Protein AF-A0A1V5S2W8-F1 (afdb_monomer_lite)

Structure (mmCIF, N/CA/C/O backbone):
data_AF-A0A1V5S2W8-F1
#
_entry.id   AF-A0A1V5S2W8-F1
#
loop_
_atom_site.group_PDB
_atom_site.id
_atom_site.type_symbol
_atom_site.label_atom_id
_atom_site.label_alt_id
_atom_site.label_comp_id
_atom_site.label_asym_id
_atom_site.label_entity_id
_atom_site.label_seq_id
_atom_site.pdbx_PDB_ins_code
_atom_site.Cartn_x
_atom_site.Cartn_y
_atom_site.Cartn_z
_atom_site.occupancy
_atom_site.B_iso_or_equiv
_atom_site.auth_seq_id
_atom_site.auth_comp_id
_atom_site.auth_asym_id
_atom_site.auth_atom_id
_atom_site.pdbx_PDB_model_num
ATOM 1 N N . MET A 1 1 ? 11.780 -2.604 -17.762 1.00 83.62 1 MET A N 1
ATOM 2 C CA . MET A 1 1 ? 10.382 -2.815 -17.332 1.00 83.62 1 MET A CA 1
ATOM 3 C C . MET A 1 1 ? 9.945 -4.176 -17.826 1.00 83.62 1 MET A C 1
ATOM 5 O O . MET A 1 1 ? 9.991 -4.419 -19.026 1.00 83.62 1 MET A O 1
ATOM 9 N N . ASP A 1 2 ? 9.570 -5.046 -16.900 1.00 90.88 2 ASP A N 1
ATOM 10 C CA . ASP A 1 2 ? 9.097 -6.405 -17.156 1.00 90.88 2 ASP A CA 1
ATOM 11 C C . ASP A 1 2 ? 7.679 -6.484 -16.588 1.00 90.88 2 ASP A C 1
ATOM 13 O O . ASP A 1 2 ? 7.470 -6.037 -15.471 1.00 90.88 2 ASP A O 1
ATOM 17 N N . ASN A 1 3 ? 6.703 -7.009 -17.328 1.00 94.81 3 ASN A N 1
ATOM 18 C CA . ASN A 1 3 ? 5.305 -7.148 -16.885 1.00 94.81 3 ASN A CA 1
ATOM 19 C C . ASN A 1 3 ? 4.836 -8.615 -16.869 1.00 94.81 3 ASN A C 1
ATOM 21 O O . ASN A 1 3 ? 3.640 -8.876 -16.757 1.00 94.81 3 ASN A O 1
ATOM 25 N N . LYS A 1 4 ? 5.746 -9.570 -17.080 1.00 95.25 4 LYS A N 1
ATOM 26 C CA . LYS A 1 4 ? 5.408 -10.977 -17.330 1.00 95.25 4 LYS A CA 1
ATOM 27 C C . LYS A 1 4 ? 6.084 -11.915 -16.343 1.00 95.25 4 LYS A C 1
ATOM 29 O O . LYS A 1 4 ? 5.461 -12.883 -15.923 1.00 95.25 4 LYS A O 1
ATOM 34 N N . THR A 1 5 ? 7.326 -11.626 -15.977 1.00 96.75 5 THR A N 1
ATOM 35 C CA . THR A 1 5 ? 8.092 -12.456 -15.045 1.00 96.75 5 THR A CA 1
ATOM 36 C C . THR A 1 5 ? 7.579 -12.231 -13.625 1.00 96.75 5 THR A C 1
ATOM 38 O O . THR A 1 5 ? 7.502 -11.068 -13.224 1.00 96.75 5 THR A O 1
ATOM 41 N N . PRO A 1 6 ? 7.220 -13.270 -12.850 1.00 96.56 6 PRO A N 1
ATOM 42 C CA . PRO A 1 6 ? 6.749 -13.122 -11.473 1.00 96.56 6 PRO A CA 1
ATOM 43 C C . PRO A 1 6 ? 7.712 -12.317 -10.590 1.00 96.56 6 PRO A C 1
ATOM 45 O O . PRO A 1 6 ? 8.929 -12.478 -10.679 1.00 96.56 6 PRO A O 1
ATOM 48 N N . TYR A 1 7 ? 7.186 -11.493 -9.674 1.00 96.25 7 TYR A N 1
ATOM 49 C CA . TYR A 1 7 ? 8.025 -10.666 -8.787 1.00 96.25 7 TYR A CA 1
ATOM 50 C C . TYR A 1 7 ? 9.044 -11.492 -7.984 1.00 96.25 7 TYR A C 1
ATOM 52 O O . TYR A 1 7 ? 10.127 -11.012 -7.656 1.00 96.25 7 TYR A O 1
ATOM 60 N N . LYS A 1 8 ? 8.703 -12.747 -7.654 1.00 95.81 8 LYS A N 1
ATOM 61 C CA . LYS A 1 8 ? 9.561 -13.646 -6.872 1.00 95.81 8 LYS A CA 1
ATOM 62 C C . LYS A 1 8 ? 10.889 -13.937 -7.569 1.00 95.81 8 LYS A C 1
ATOM 64 O O . LYS A 1 8 ? 11.868 -14.129 -6.853 1.00 95.81 8 LYS A O 1
ATOM 69 N N . GLU A 1 9 ? 10.891 -13.942 -8.901 1.00 97.00 9 GLU A N 1
ATOM 70 C CA . GLU A 1 9 ? 12.056 -14.193 -9.758 1.00 97.00 9 GLU A CA 1
ATOM 71 C C . GLU A 1 9 ? 12.863 -12.917 -10.035 1.00 97.00 9 GLU A C 1
ATOM 73 O O . GLU A 1 9 ? 14.066 -12.995 -10.258 1.00 97.00 9 GLU A O 1
ATOM 78 N N . LEU A 1 10 ? 12.216 -11.747 -9.996 1.00 96.81 10 LEU A N 1
ATOM 79 C CA . LEU A 1 10 ? 12.867 -10.455 -10.239 1.00 96.81 10 LEU A CA 1
ATOM 80 C C . LEU A 1 10 ? 13.534 -9.879 -8.984 1.00 96.81 10 LEU A C 1
ATOM 82 O O . LEU A 1 10 ? 14.612 -9.301 -9.069 1.00 96.81 10 LEU A O 1
ATOM 86 N N . ILE A 1 11 ? 12.880 -10.001 -7.826 1.00 97.31 11 ILE A N 1
ATOM 87 C CA . ILE A 1 11 ? 13.309 -9.328 -6.596 1.00 97.31 11 ILE A CA 1
ATOM 88 C C . ILE A 1 11 ? 14.310 -10.197 -5.838 1.00 97.31 11 ILE A C 1
ATOM 90 O O . ILE A 1 11 ? 13.943 -11.243 -5.280 1.00 97.31 11 ILE A O 1
ATOM 94 N N . THR A 1 12 ? 15.543 -9.706 -5.750 1.00 96.69 12 THR A N 1
ATOM 95 C CA . THR A 1 12 ? 16.662 -10.325 -5.032 1.00 96.69 12 THR A CA 1
ATOM 96 C C . THR A 1 12 ? 16.949 -9.645 -3.693 1.00 96.69 12 THR A C 1
ATOM 98 O O . THR A 1 12 ? 17.514 -10.272 -2.795 1.00 96.69 12 THR A O 1
ATOM 101 N N . LYS A 1 13 ? 16.514 -8.392 -3.521 1.00 95.44 13 LYS A N 1
ATOM 102 C CA . LYS A 1 13 ? 16.745 -7.585 -2.318 1.00 95.44 13 LYS A CA 1
ATOM 103 C C . LYS A 1 13 ? 15.496 -7.466 -1.451 1.00 95.44 13 LYS A C 1
ATOM 105 O O . LYS A 1 13 ? 14.364 -7.627 -1.903 1.00 95.44 13 LYS A O 1
ATOM 110 N N . THR A 1 14 ? 15.715 -7.145 -0.181 1.00 95.94 14 THR A N 1
ATOM 111 C CA . THR A 1 14 ? 14.645 -6.796 0.760 1.00 95.94 14 THR A CA 1
ATOM 112 C C . THR A 1 14 ? 14.774 -5.353 1.216 1.00 95.94 14 THR A C 1
ATOM 114 O O . THR A 1 14 ? 15.871 -4.916 1.573 1.00 95.94 14 THR A O 1
ATOM 117 N N . MET A 1 15 ? 13.648 -4.657 1.297 1.00 94.81 15 MET A N 1
ATOM 118 C CA . MET A 1 15 ? 13.538 -3.297 1.812 1.00 94.81 15 MET A CA 1
ATOM 119 C C . MET A 1 15 ? 13.095 -3.308 3.280 1.00 94.81 15 MET A C 1
ATOM 121 O O . MET A 1 15 ? 12.321 -4.164 3.704 1.00 94.81 15 MET A O 1
ATOM 125 N N . ASP A 1 16 ? 13.592 -2.354 4.064 1.00 93.00 16 ASP A N 1
ATOM 126 C CA . ASP A 1 16 ? 13.056 -2.066 5.394 1.00 93.00 16 ASP A CA 1
ATOM 127 C C . ASP A 1 16 ? 11.891 -1.077 5.266 1.00 93.00 16 ASP A C 1
ATOM 129 O O . ASP A 1 16 ? 12.093 0.059 4.829 1.00 93.00 16 ASP A O 1
ATOM 133 N N . VAL A 1 17 ? 10.680 -1.502 5.637 1.00 90.62 17 VAL A N 1
ATOM 134 C CA . VAL A 1 17 ? 9.487 -0.654 5.508 1.00 90.62 17 VAL A CA 1
ATOM 135 C C . VAL A 1 17 ? 9.595 0.625 6.338 1.00 90.62 17 VAL A C 1
ATOM 137 O O . VAL A 1 17 ? 9.174 1.683 5.879 1.00 90.62 17 VAL A O 1
ATOM 140 N N . ASN A 1 18 ? 10.230 0.576 7.511 1.00 87.81 18 ASN A N 1
ATOM 141 C CA . ASN A 1 18 ? 10.359 1.745 8.378 1.00 87.81 18 ASN A CA 1
ATOM 142 C C . ASN A 1 18 ? 11.281 2.792 7.749 1.00 87.81 18 ASN A C 1
ATOM 144 O O . ASN A 1 18 ? 10.955 3.976 7.752 1.00 87.81 18 ASN A O 1
ATOM 148 N N . ALA A 1 19 ? 12.373 2.355 7.112 1.00 89.06 19 ALA A N 1
ATOM 149 C CA . ALA A 1 19 ? 13.266 3.248 6.376 1.00 89.06 19 ALA A CA 1
ATOM 150 C C . ALA A 1 19 ? 12.561 3.918 5.184 1.00 89.06 19 ALA A C 1
ATOM 152 O O . ALA A 1 19 ? 12.803 5.093 4.904 1.00 89.06 19 ALA A O 1
ATOM 153 N N . PHE A 1 20 ? 11.675 3.194 4.489 1.00 89.19 20 PHE A N 1
ATOM 154 C CA . PHE A 1 20 ? 10.838 3.773 3.437 1.00 89.19 20 PHE A CA 1
ATOM 155 C C . PHE A 1 20 ? 9.852 4.801 4.002 1.00 89.19 20 PHE A C 1
ATOM 157 O O . PHE A 1 20 ? 9.774 5.917 3.490 1.00 89.19 20 PHE A O 1
ATOM 164 N N . LEU A 1 21 ? 9.131 4.467 5.075 1.00 84.12 21 LEU A N 1
ATOM 165 C CA . LEU A 1 21 ? 8.136 5.354 5.684 1.00 84.12 21 LEU A CA 1
ATOM 166 C C . LEU A 1 21 ? 8.758 6.590 6.343 1.00 84.12 21 LEU A C 1
ATOM 168 O O . LEU A 1 21 ? 8.159 7.659 6.322 1.00 84.12 21 LEU A O 1
ATOM 172 N N . ASP A 1 22 ? 9.965 6.501 6.893 1.00 80.94 22 ASP A N 1
ATOM 173 C CA . ASP A 1 22 ? 10.684 7.671 7.407 1.00 80.94 22 ASP A CA 1
ATOM 174 C C . ASP A 1 22 ? 11.008 8.691 6.310 1.00 80.94 22 ASP A C 1
ATOM 176 O O . ASP A 1 22 ? 10.972 9.895 6.566 1.00 80.94 22 ASP A O 1
ATOM 180 N N . LYS A 1 23 ? 11.259 8.222 5.083 1.00 80.62 23 LYS A N 1
ATOM 181 C CA . LYS A 1 23 ? 11.539 9.079 3.924 1.00 80.62 23 LYS A CA 1
ATOM 182 C C . LYS A 1 23 ? 10.272 9.527 3.189 1.00 80.62 23 LYS A C 1
ATOM 184 O O . LYS A 1 23 ? 10.202 10.658 2.706 1.00 80.62 23 LYS A O 1
ATOM 189 N N . CYS A 1 24 ? 9.287 8.638 3.077 1.00 76.44 24 CYS A N 1
ATOM 190 C CA . CYS A 1 24 ? 8.168 8.763 2.142 1.00 76.44 24 CYS A CA 1
ATOM 191 C C . CYS A 1 24 ? 6.802 8.991 2.803 1.00 76.44 24 CYS A C 1
ATOM 193 O O . CYS A 1 24 ? 5.822 9.151 2.077 1.00 76.44 24 CYS A O 1
ATOM 195 N N . TYR A 1 25 ? 6.698 8.974 4.135 1.00 72.00 25 TYR A N 1
ATOM 196 C CA . TYR A 1 25 ? 5.411 9.050 4.826 1.00 72.00 25 TYR A CA 1
ATOM 197 C C . TYR A 1 25 ? 5.374 10.118 5.927 1.00 72.00 25 TYR A C 1
ATOM 199 O O . TYR A 1 25 ? 6.102 10.056 6.920 1.00 72.00 25 TYR A O 1
ATOM 207 N N . ASP A 1 26 ? 4.448 11.068 5.771 1.00 65.62 26 ASP A N 1
ATOM 208 C CA . ASP A 1 26 ? 3.981 11.955 6.838 1.00 65.62 26 ASP A CA 1
ATOM 209 C C . ASP A 1 26 ? 2.674 11.372 7.394 1.00 65.62 26 ASP A C 1
ATOM 211 O O . ASP A 1 26 ? 1.715 11.148 6.656 1.00 65.62 26 ASP A O 1
ATOM 215 N N . VAL A 1 27 ? 2.632 11.128 8.708 1.00 59.59 27 VAL A N 1
ATOM 216 C CA . VAL A 1 27 ? 1.472 10.545 9.409 1.00 59.59 27 VAL A CA 1
ATOM 217 C C . VAL A 1 27 ? 0.178 11.339 9.195 1.00 59.59 27 VAL A C 1
ATOM 219 O O . VAL A 1 27 ? -0.912 10.806 9.365 1.00 59.59 27 VAL A O 1
ATOM 222 N N . ARG A 1 28 ? 0.282 12.618 8.814 1.00 52.34 28 ARG A N 1
ATOM 223 C CA . ARG A 1 28 ? -0.870 13.488 8.545 1.00 52.34 28 ARG A CA 1
ATOM 224 C C . ARG A 1 28 ? -1.485 13.266 7.165 1.00 52.34 28 ARG A C 1
ATOM 226 O O . ARG A 1 28 ? -2.557 13.800 6.890 1.00 52.34 28 ARG A O 1
ATOM 233 N N . THR A 1 29 ? -0.808 12.538 6.281 1.00 50.84 29 THR A N 1
ATOM 234 C CA . THR A 1 29 ? -1.168 12.420 4.870 1.00 50.84 29 THR A CA 1
ATOM 235 C C . THR A 1 29 ? -0.933 10.998 4.366 1.00 50.84 29 THR A C 1
ATOM 237 O O . THR A 1 29 ? -0.017 10.735 3.586 1.00 50.84 29 THR A O 1
ATOM 240 N N . VAL A 1 30 ? -1.815 10.062 4.733 1.00 49.12 30 VAL A N 1
ATOM 241 C CA . VAL A 1 30 ? -1.922 8.793 3.993 1.00 49.12 30 VAL A CA 1
ATOM 242 C C . VAL A 1 30 ? -2.301 9.111 2.546 1.00 49.12 30 VAL A C 1
ATOM 244 O O . VAL A 1 30 ? -3.462 9.367 2.236 1.00 49.12 30 VAL A O 1
ATOM 247 N N . GLY A 1 31 ? -1.299 9.164 1.667 1.00 49.03 31 GLY A N 1
ATOM 248 C CA . GLY A 1 31 ? -1.473 9.607 0.286 1.00 49.03 31 GLY A CA 1
ATOM 249 C C . GLY A 1 31 ? -1.976 11.051 0.189 1.00 49.03 31 GLY A C 1
ATOM 250 O O . GLY A 1 31 ? -3.008 11.295 -0.419 1.00 49.03 31 GLY A O 1
ATOM 251 N N . GLY A 1 32 ? -1.302 12.017 0.813 1.00 47.06 32 GLY A N 1
ATOM 252 C CA . GLY A 1 32 ? -1.558 13.450 0.584 1.00 47.06 32 GLY A CA 1
ATOM 253 C C . GLY A 1 32 ? -0.346 14.163 -0.019 1.00 47.06 32 GLY A C 1
ATOM 254 O O . GLY A 1 32 ? 0.671 13.533 -0.305 1.00 47.06 32 GLY A O 1
ATOM 255 N N . MET A 1 33 ? -0.445 15.483 -0.220 1.00 48.75 33 MET A N 1
ATOM 256 C CA . MET A 1 33 ? 0.677 16.309 -0.688 1.00 48.75 33 MET A CA 1
ATOM 257 C C . MET A 1 33 ? 1.868 16.173 0.267 1.00 48.75 33 MET A C 1
ATOM 259 O O . MET A 1 33 ? 1.904 16.768 1.342 1.00 48.75 33 MET A O 1
ATOM 263 N N . MET A 1 34 ? 2.851 15.382 -0.148 1.00 55.28 34 MET A N 1
ATOM 264 C CA . MET A 1 34 ? 4.167 15.346 0.466 1.00 55.28 34 MET A CA 1
ATOM 265 C C . MET A 1 34 ? 4.831 16.709 0.233 1.00 55.28 34 MET A C 1
ATOM 267 O O . MET A 1 34 ? 4.916 17.124 -0.925 1.00 55.28 34 MET A O 1
ATOM 271 N N . PRO A 1 35 ? 5.325 17.409 1.272 1.00 54.28 35 PRO A N 1
ATOM 272 C CA . PRO A 1 35 ? 6.065 18.655 1.070 1.00 54.28 35 PRO A CA 1
ATOM 273 C C . PRO A 1 35 ? 7.322 18.432 0.213 1.00 54.28 35 PRO A C 1
ATOM 275 O O . PRO A 1 35 ? 7.727 19.333 -0.511 1.00 54.28 35 PRO A O 1
ATOM 278 N N . ASN A 1 36 ? 7.871 17.210 0.240 1.00 66.19 36 ASN A N 1
ATOM 279 C CA . ASN A 1 36 ? 8.982 16.753 -0.591 1.00 66.19 36 ASN A CA 1
ATOM 280 C C . ASN A 1 36 ? 8.601 15.427 -1.279 1.00 66.19 36 ASN A C 1
ATOM 282 O O . ASN A 1 36 ? 8.899 14.358 -0.734 1.00 66.19 36 ASN A O 1
ATOM 286 N N . PRO A 1 37 ? 7.892 15.458 -2.423 1.00 72.81 37 PRO A N 1
ATOM 287 C CA . PRO A 1 37 ? 7.499 14.241 -3.121 1.00 72.81 37 PRO A CA 1
ATOM 288 C C . PRO A 1 37 ? 8.746 13.473 -3.572 1.00 72.81 37 PRO A C 1
ATOM 290 O O . PRO A 1 37 ? 9.610 14.018 -4.258 1.00 72.81 37 PRO A O 1
ATOM 293 N N . GLN A 1 38 ? 8.847 12.205 -3.173 1.00 86.56 38 GLN A N 1
ATOM 294 C CA . GLN A 1 38 ? 9.954 11.342 -3.580 1.00 86.56 38 GLN A CA 1
ATOM 295 C C . GLN A 1 38 ? 9.746 10.900 -5.027 1.00 86.56 38 GLN A C 1
ATOM 297 O O . GLN A 1 38 ? 8.648 10.484 -5.397 1.00 86.56 38 GLN A O 1
ATOM 302 N N . THR A 1 39 ? 10.781 11.002 -5.857 1.00 90.81 39 THR A N 1
ATOM 303 C CA . THR A 1 39 ? 10.704 10.589 -7.262 1.00 90.81 39 THR A CA 1
ATOM 304 C C . THR A 1 39 ? 10.944 9.088 -7.404 1.00 90.81 39 THR A C 1
ATOM 306 O O . THR A 1 39 ? 11.616 8.477 -6.576 1.00 90.81 39 THR A O 1
ATOM 309 N N . LEU A 1 40 ? 10.455 8.481 -8.489 1.00 92.81 40 LEU A N 1
ATOM 310 C CA . LEU A 1 40 ? 10.800 7.104 -8.862 1.00 92.81 40 LEU A CA 1
ATOM 311 C C . LEU A 1 40 ? 12.323 6.896 -8.890 1.00 92.81 40 LEU A C 1
ATOM 313 O O . LEU A 1 40 ? 12.801 5.876 -8.409 1.00 92.81 40 LEU A O 1
ATOM 317 N N . SER A 1 41 ? 13.071 7.866 -9.430 1.00 92.94 41 SER A N 1
ATOM 318 C CA . SER A 1 41 ? 14.533 7.797 -9.503 1.00 92.94 41 SER A CA 1
ATOM 319 C C . SER A 1 41 ? 15.188 7.817 -8.123 1.00 92.94 41 SER A C 1
ATOM 321 O O . SER A 1 41 ? 16.136 7.076 -7.915 1.00 92.94 41 SER A O 1
ATOM 323 N N . ALA A 1 42 ? 14.667 8.603 -7.174 1.00 92.69 42 ALA A N 1
ATOM 324 C CA . ALA A 1 42 ? 15.162 8.604 -5.800 1.00 92.69 42 ALA A CA 1
ATOM 325 C C . ALA A 1 42 ? 14.900 7.252 -5.119 1.00 92.69 42 ALA A C 1
ATOM 327 O O . ALA A 1 42 ? 15.796 6.693 -4.502 1.00 92.69 42 ALA A O 1
ATOM 328 N N . ILE A 1 43 ? 13.702 6.678 -5.306 1.00 93.88 43 ILE A N 1
ATOM 329 C CA . ILE A 1 43 ? 13.389 5.339 -4.782 1.00 93.88 43 ILE A CA 1
ATOM 330 C C . ILE A 1 43 ? 14.331 4.273 -5.366 1.00 93.88 43 ILE A C 1
ATOM 332 O O . ILE A 1 43 ? 14.767 3.381 -4.640 1.00 93.88 43 ILE A O 1
ATOM 336 N N . ASP A 1 44 ? 14.646 4.350 -6.659 1.00 95.25 44 ASP A N 1
ATOM 337 C CA . ASP A 1 44 ? 15.603 3.442 -7.299 1.00 95.25 44 ASP A CA 1
ATOM 338 C C . ASP A 1 44 ? 17.030 3.627 -6.768 1.00 95.25 44 ASP A C 1
ATOM 340 O O . ASP A 1 44 ? 17.696 2.645 -6.454 1.00 95.25 44 ASP A O 1
ATOM 344 N N . GLU A 1 45 ? 17.472 4.870 -6.583 1.00 94.81 45 GLU A N 1
ATOM 345 C CA . GLU A 1 45 ? 18.794 5.188 -6.037 1.00 94.81 45 GLU A CA 1
ATOM 346 C C . GLU A 1 45 ? 18.975 4.676 -4.600 1.00 94.81 45 GLU A C 1
ATOM 348 O O . GLU A 1 45 ? 19.995 4.060 -4.290 1.00 94.81 45 GLU A O 1
ATOM 353 N N . ASP A 1 46 ? 17.983 4.875 -3.727 1.00 92.62 46 ASP A N 1
ATOM 354 C CA . ASP A 1 46 ? 18.094 4.485 -2.317 1.00 92.62 46 ASP A CA 1
ATOM 355 C C . ASP A 1 46 ? 17.912 2.981 -2.089 1.00 92.62 46 ASP A C 1
ATOM 357 O O . ASP A 1 46 ? 18.544 2.397 -1.205 1.00 92.62 46 ASP A O 1
ATOM 361 N N . TYR A 1 47 ? 16.982 2.363 -2.825 1.00 93.06 47 TYR A N 1
ATOM 362 C CA . TYR A 1 47 ? 16.479 1.028 -2.496 1.00 93.06 47 TYR A CA 1
ATOM 363 C C . TYR A 1 47 ? 16.683 -0.004 -3.611 1.00 93.06 47 TYR A C 1
ATOM 365 O O . TYR A 1 47 ? 16.626 -1.203 -3.335 1.00 93.06 47 TYR A O 1
ATOM 373 N N . GLY A 1 48 ? 16.961 0.426 -4.844 1.00 93.94 48 GLY A N 1
ATOM 374 C CA . GLY A 1 48 ? 17.117 -0.433 -6.018 1.00 93.94 48 GLY A CA 1
ATOM 375 C C . GLY A 1 48 ? 15.796 -1.059 -6.461 1.00 93.94 48 GLY A C 1
ATOM 376 O O . GLY A 1 48 ? 15.391 -2.108 -5.961 1.00 93.94 48 GLY A O 1
ATOM 377 N N . VAL A 1 49 ? 15.126 -0.452 -7.437 1.00 96.44 49 VAL A N 1
ATOM 378 C CA . VAL A 1 49 ? 13.853 -0.949 -7.967 1.00 96.44 49 VAL A CA 1
ATOM 379 C C . VAL A 1 49 ? 14.106 -2.095 -8.950 1.00 96.44 49 VAL A C 1
ATOM 381 O O . VAL A 1 49 ? 14.348 -1.900 -10.138 1.00 96.44 49 VAL A O 1
ATOM 384 N N . GLU A 1 50 ? 13.982 -3.329 -8.460 1.00 97.44 50 GLU A N 1
ATOM 385 C CA . GLU A 1 50 ? 14.176 -4.542 -9.274 1.00 97.44 50 GLU A CA 1
ATOM 386 C C . GLU A 1 50 ? 12.908 -4.964 -10.036 1.00 97.44 50 GLU A C 1
ATOM 388 O O . GLU A 1 50 ? 12.979 -5.534 -11.124 1.00 97.44 50 GLU A O 1
ATOM 393 N N . CYS A 1 51 ? 11.726 -4.653 -9.495 1.00 97.94 51 CYS A N 1
ATOM 394 C CA . CYS A 1 51 ? 10.438 -5.032 -10.072 1.00 97.94 51 CYS A CA 1
ATOM 395 C C . CYS A 1 51 ? 9.575 -3.795 -10.355 1.00 97.94 51 CYS A C 1
ATOM 397 O O . CYS A 1 51 ? 8.639 -3.491 -9.615 1.00 97.94 51 CYS A O 1
ATOM 399 N N . LEU A 1 52 ? 9.891 -3.082 -11.443 1.00 97.69 52 LEU A N 1
ATOM 400 C CA . LEU A 1 52 ? 9.080 -1.975 -11.964 1.00 97.69 52 LEU A CA 1
ATOM 401 C C . LEU A 1 52 ? 8.067 -2.470 -13.002 1.00 97.69 52 LEU A C 1
ATOM 403 O O . LEU A 1 52 ? 8.443 -3.072 -14.015 1.00 97.69 52 LEU A O 1
ATOM 407 N N . ARG A 1 53 ? 6.797 -2.136 -12.777 1.00 97.19 53 ARG A N 1
ATOM 408 C CA . ARG A 1 53 ? 5.643 -2.566 -13.566 1.00 97.19 53 ARG A CA 1
ATOM 409 C C . ARG A 1 53 ? 4.886 -1.390 -14.153 1.00 97.19 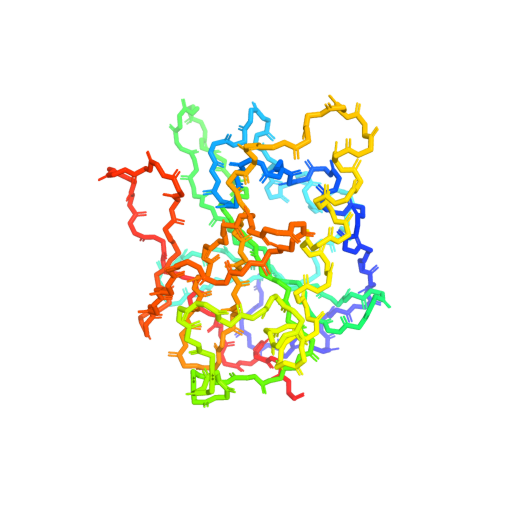53 ARG A C 1
ATOM 411 O O . ARG A 1 53 ? 4.961 -0.264 -13.662 1.00 97.19 53 ARG A O 1
ATOM 418 N N . ARG A 1 54 ? 4.075 -1.692 -15.165 1.00 94.94 54 ARG A N 1
ATOM 419 C CA . ARG A 1 54 ? 3.047 -0.786 -15.681 1.00 94.94 54 ARG A CA 1
ATOM 420 C C . ARG A 1 54 ? 1.717 -1.511 -15.787 1.00 94.94 54 ARG A C 1
ATOM 422 O O . ARG A 1 54 ? 1.626 -2.511 -16.500 1.00 94.94 54 ARG A O 1
ATOM 429 N N . ASN A 1 55 ? 0.703 -1.018 -15.082 1.00 90.62 55 ASN A N 1
ATOM 430 C CA . ASN A 1 55 ? -0.618 -1.638 -15.081 1.00 90.62 55 ASN A CA 1
ATOM 431 C C . ASN A 1 55 ? -1.418 -1.317 -16.356 1.00 90.62 55 ASN A C 1
ATOM 433 O O . ASN A 1 55 ? -0.992 -0.532 -17.208 1.00 90.62 55 ASN A O 1
ATOM 437 N N . LYS A 1 56 ? -2.603 -1.928 -16.489 1.00 88.06 56 LYS A N 1
ATOM 438 C CA . LYS A 1 56 ? -3.490 -1.752 -17.656 1.00 88.06 56 LYS A CA 1
ATOM 439 C C . LYS A 1 56 ? -3.957 -0.306 -17.851 1.00 88.06 56 LYS A C 1
ATOM 441 O O . LYS A 1 56 ? -4.201 0.094 -18.982 1.00 88.06 56 LYS A O 1
ATOM 446 N N . SER A 1 57 ? -4.035 0.472 -16.773 1.00 86.38 57 SER A N 1
ATOM 447 C CA . SER A 1 57 ? -4.379 1.899 -16.809 1.00 86.38 57 SER A CA 1
ATOM 448 C C . SER A 1 57 ? -3.190 2.790 -17.184 1.00 86.38 57 SER A C 1
ATOM 450 O O . SER A 1 57 ? -3.322 4.008 -17.225 1.00 86.38 57 SER A O 1
ATOM 452 N N . GLY A 1 58 ? -2.023 2.202 -17.464 1.00 88.00 58 GLY A N 1
ATOM 453 C CA . GLY A 1 58 ? -0.818 2.917 -17.864 1.00 88.00 58 GLY A CA 1
ATOM 454 C C . GLY A 1 58 ? -0.005 3.488 -16.703 1.00 88.00 58 GLY A C 1
ATOM 455 O O . GLY A 1 58 ? 1.020 4.118 -16.975 1.00 88.00 58 GLY A O 1
ATOM 456 N N . ASN A 1 59 ? -0.414 3.235 -15.457 1.00 87.81 59 ASN A N 1
ATOM 457 C CA . ASN A 1 59 ? 0.250 3.710 -14.248 1.00 87.81 59 ASN A CA 1
ATOM 458 C C . ASN A 1 59 ? 1.446 2.828 -13.886 1.00 87.81 59 ASN A C 1
ATOM 460 O O . ASN A 1 59 ? 1.395 1.604 -14.041 1.00 87.81 59 ASN A O 1
ATOM 464 N N . TYR A 1 60 ? 2.506 3.451 -13.373 1.00 93.69 60 TYR A N 1
ATOM 465 C CA . TYR A 1 60 ? 3.680 2.735 -12.885 1.00 93.69 60 TYR A CA 1
ATOM 466 C C . TYR A 1 60 ? 3.534 2.384 -11.414 1.00 93.69 60 TYR A C 1
ATOM 468 O O . TYR A 1 60 ? 3.085 3.204 -10.616 1.00 93.69 60 TYR A O 1
ATOM 476 N N . TYR A 1 61 ? 3.991 1.193 -11.054 1.00 95.31 61 TYR A N 1
ATOM 477 C CA . TYR A 1 61 ? 4.196 0.809 -9.665 1.00 95.31 61 TYR A CA 1
ATOM 478 C C . TYR A 1 61 ? 5.411 -0.107 -9.551 1.00 95.31 61 TYR A C 1
ATOM 480 O O . TYR A 1 61 ? 5.796 -0.758 -10.523 1.00 95.31 61 TYR A O 1
ATOM 488 N N . SER A 1 62 ? 6.026 -0.150 -8.377 1.00 97.19 62 SER A N 1
ATOM 489 C CA . SER A 1 62 ? 7.091 -1.097 -8.063 1.00 97.19 62 SER A CA 1
ATOM 490 C C . SER A 1 62 ? 6.664 -2.040 -6.949 1.00 97.19 62 SER A C 1
ATOM 492 O O . SER A 1 62 ? 5.821 -1.696 -6.118 1.00 97.19 62 SER A O 1
ATOM 494 N N . VAL A 1 63 ? 7.231 -3.244 -6.968 1.00 97.94 63 VAL A N 1
ATOM 495 C CA . VAL A 1 63 ? 7.018 -4.282 -5.957 1.00 97.94 63 VAL A CA 1
ATOM 496 C C . VAL A 1 63 ? 8.333 -4.510 -5.226 1.00 97.94 63 VAL A C 1
ATOM 498 O O . VAL A 1 63 ? 9.371 -4.672 -5.867 1.00 97.94 63 VAL A O 1
ATOM 501 N N . HIS A 1 64 ? 8.282 -4.561 -3.897 1.00 97.69 64 HIS A N 1
ATOM 502 C CA . HIS A 1 64 ? 9.443 -4.799 -3.038 1.00 97.69 64 HIS A CA 1
ATOM 503 C C . HIS A 1 64 ? 9.128 -5.883 -2.016 1.00 97.69 64 HIS A C 1
ATOM 505 O O . HIS A 1 64 ? 8.050 -5.879 -1.423 1.00 97.69 64 HIS A O 1
ATOM 511 N N . LYS A 1 65 ? 10.073 -6.798 -1.773 1.00 97.19 65 LYS A N 1
ATOM 512 C CA . LYS A 1 65 ? 9.997 -7.725 -0.634 1.00 97.19 65 LYS A CA 1
ATOM 513 C C . LYS A 1 65 ? 10.413 -6.982 0.631 1.00 97.19 65 LYS A C 1
ATOM 515 O O . LYS A 1 65 ? 11.429 -6.288 0.624 1.00 97.19 65 LYS A O 1
ATOM 520 N N . LEU A 1 66 ? 9.661 -7.138 1.714 1.00 95.56 66 LEU A N 1
ATOM 521 C CA . LEU A 1 66 ? 9.968 -6.482 2.985 1.00 95.56 66 LEU A CA 1
ATOM 522 C C . LEU A 1 66 ? 10.783 -7.384 3.915 1.00 95.56 66 LEU A C 1
ATOM 524 O O . LEU A 1 66 ? 10.550 -8.591 3.980 1.00 95.56 66 LEU A O 1
ATOM 528 N N . LYS A 1 67 ? 11.695 -6.787 4.693 1.00 94.88 67 LYS A N 1
ATOM 529 C CA . LYS A 1 67 ? 12.397 -7.476 5.795 1.00 94.88 67 LYS A CA 1
ATOM 530 C C . LYS A 1 67 ? 11.426 -7.958 6.874 1.00 94.88 67 LYS A C 1
ATOM 532 O O . LYS A 1 67 ? 11.626 -9.019 7.449 1.00 94.88 67 LYS A O 1
ATOM 537 N N . GLN A 1 68 ? 10.362 -7.192 7.101 1.00 90.88 68 GLN A N 1
ATOM 538 C CA . GLN A 1 68 ? 9.264 -7.481 8.026 1.00 90.88 68 GLN A CA 1
ATOM 539 C C . GLN A 1 68 ? 8.305 -8.570 7.509 1.00 90.88 68 GLN A C 1
ATOM 541 O O . GLN A 1 68 ? 7.296 -8.860 8.144 1.00 90.88 68 GLN A O 1
ATOM 546 N N . GLY A 1 69 ? 8.597 -9.168 6.350 1.00 92.69 69 GLY A N 1
ATOM 547 C CA . GLY A 1 69 ? 7.687 -10.070 5.657 1.00 92.69 69 GLY A CA 1
ATOM 548 C C . GLY A 1 69 ? 6.625 -9.316 4.857 1.00 92.69 69 GLY A C 1
ATOM 549 O O . GLY A 1 69 ? 6.295 -8.164 5.136 1.00 92.69 69 GLY A O 1
ATOM 550 N N . GLY A 1 70 ? 6.099 -9.981 3.830 1.00 95.38 70 GLY A N 1
ATOM 551 C CA . GLY A 1 70 ? 5.140 -9.380 2.910 1.00 95.38 70 GLY A CA 1
ATOM 552 C C . GLY A 1 70 ? 5.779 -8.553 1.793 1.00 95.38 70 GLY A C 1
ATOM 553 O O . GLY A 1 70 ? 6.964 -8.696 1.468 1.00 95.38 70 GLY A O 1
ATOM 554 N N . LEU A 1 71 ? 4.951 -7.714 1.175 1.00 97.06 71 LEU A N 1
ATOM 555 C CA . LEU A 1 71 ? 5.277 -6.894 0.016 1.00 97.06 71 LEU A CA 1
ATOM 556 C C . LEU A 1 71 ? 4.910 -5.434 0.258 1.00 97.06 71 LEU A C 1
ATOM 558 O O . LEU A 1 71 ? 3.873 -5.137 0.851 1.00 97.06 71 LEU A O 1
ATOM 562 N N . LEU A 1 72 ? 5.735 -4.538 -0.275 1.00 95.94 72 LEU A N 1
ATOM 563 C CA . LEU A 1 72 ? 5.419 -3.125 -0.440 1.00 95.94 72 LEU A CA 1
ATOM 564 C C . LEU A 1 72 ? 5.164 -2.844 -1.921 1.00 95.94 72 LEU A C 1
ATOM 566 O O . LEU A 1 72 ? 6.023 -3.101 -2.768 1.00 95.94 72 LEU A O 1
ATOM 570 N N . TYR A 1 73 ? 4.000 -2.273 -2.212 1.00 95.19 73 TYR A N 1
ATOM 571 C CA . TYR A 1 73 ? 3.677 -1.697 -3.510 1.00 95.19 73 TYR A CA 1
ATOM 572 C C . TYR A 1 73 ? 3.844 -0.185 -3.431 1.00 95.19 73 TYR A C 1
ATOM 574 O O . TYR A 1 73 ? 3.222 0.453 -2.583 1.00 95.19 73 TYR A O 1
ATOM 582 N N . ILE A 1 74 ? 4.651 0.395 -4.318 1.00 93.44 74 ILE A N 1
ATOM 583 C CA . ILE A 1 74 ? 4.819 1.849 -4.427 1.00 93.44 74 ILE A CA 1
ATOM 584 C C . ILE A 1 74 ? 4.252 2.282 -5.770 1.00 93.44 74 ILE A C 1
ATOM 586 O O . ILE A 1 74 ? 4.709 1.828 -6.814 1.00 93.44 74 ILE A O 1
ATOM 590 N N . PHE A 1 75 ? 3.257 3.156 -5.743 1.00 91.38 75 PHE A N 1
ATOM 591 C CA . PHE A 1 75 ? 2.547 3.658 -6.909 1.00 91.38 75 PHE A CA 1
ATOM 592 C C . PHE A 1 75 ? 3.089 5.025 -7.303 1.00 91.38 75 PHE A C 1
ATOM 594 O O . PHE A 1 75 ? 3.263 5.893 -6.448 1.00 91.38 75 PHE A O 1
ATOM 601 N N . TYR A 1 76 ? 3.319 5.231 -8.598 1.00 89.69 76 TYR A N 1
ATOM 602 C CA . TYR A 1 76 ? 3.880 6.468 -9.135 1.00 89.69 76 TYR A CA 1
ATOM 603 C C . TYR A 1 76 ? 2.918 7.132 -10.111 1.00 89.69 76 TYR A C 1
ATOM 605 O O . TYR A 1 76 ? 2.318 6.449 -10.949 1.00 89.69 76 TYR A O 1
ATOM 613 N N . ARG A 1 77 ? 2.815 8.461 -10.051 1.00 85.69 77 ARG A N 1
ATOM 614 C CA . ARG A 1 77 ? 2.083 9.270 -11.040 1.00 85.69 77 ARG A CA 1
ATOM 615 C C . ARG A 1 77 ? 3.057 10.103 -11.861 1.00 85.69 77 ARG A C 1
ATOM 617 O O . ARG A 1 77 ? 4.148 10.416 -11.400 1.00 85.69 77 ARG A O 1
ATOM 624 N N . LEU A 1 78 ? 2.640 10.496 -13.060 1.00 85.62 78 LEU A N 1
ATOM 625 C CA . LEU A 1 78 ? 3.353 11.512 -13.823 1.00 85.62 78 LEU A CA 1
ATOM 626 C C . LEU A 1 78 ? 3.008 12.895 -13.257 1.00 85.62 78 LEU A C 1
ATOM 628 O O . LEU A 1 78 ? 1.861 13.333 -13.324 1.00 85.62 78 LEU A O 1
ATOM 632 N N . ASN A 1 79 ? 4.006 13.576 -12.715 1.00 78.25 79 ASN A N 1
ATOM 633 C CA . ASN A 1 79 ? 3.937 14.956 -12.271 1.00 78.25 79 ASN A CA 1
ATOM 634 C C . ASN A 1 79 ? 4.438 15.870 -13.398 1.00 78.25 79 ASN A C 1
ATOM 636 O O . ASN A 1 79 ? 5.594 15.782 -13.809 1.00 78.25 79 ASN A O 1
ATOM 640 N N . THR A 1 80 ? 3.566 16.737 -13.914 1.00 78.62 80 THR A N 1
ATOM 641 C CA . THR A 1 80 ? 3.856 17.625 -15.054 1.00 78.62 80 THR A CA 1
ATOM 642 C C . THR A 1 80 ? 4.018 19.092 -14.653 1.00 78.62 80 THR A C 1
ATOM 644 O O . THR A 1 80 ? 4.005 19.959 -15.521 1.00 78.62 80 THR A O 1
ATOM 647 N N . TYR A 1 81 ? 4.151 19.406 -13.357 1.00 71.75 81 TYR A N 1
ATOM 648 C CA . TYR A 1 81 ? 4.341 20.794 -12.909 1.00 71.75 81 TYR A CA 1
ATOM 649 C C . TYR A 1 81 ? 5.697 21.383 -13.342 1.00 71.75 81 TYR A C 1
ATOM 651 O O . TYR A 1 81 ? 5.858 22.600 -13.365 1.00 71.75 81 TYR A O 1
ATOM 659 N N . GLN A 1 82 ? 6.665 20.536 -13.707 1.00 69.12 82 GLN A N 1
ATOM 660 C CA . GLN A 1 82 ? 7.956 20.931 -14.277 1.00 69.12 82 GLN A CA 1
ATOM 661 C C . GLN A 1 82 ? 8.023 20.571 -15.768 1.00 69.12 82 GLN A C 1
ATOM 663 O O . GLN A 1 82 ? 7.433 19.579 -16.195 1.00 69.12 82 GLN A O 1
ATOM 668 N N . SER A 1 83 ? 8.787 21.340 -16.552 1.00 63.00 83 SER A N 1
ATOM 669 C CA . SER A 1 83 ? 8.831 21.274 -18.026 1.00 63.00 83 SER A CA 1
ATOM 670 C C . SER A 1 83 ? 9.191 19.906 -18.617 1.00 63.00 83 SER A C 1
ATOM 672 O O . SER A 1 83 ? 8.776 19.611 -19.733 1.00 63.00 83 SER A O 1
ATOM 674 N N . ASN A 1 84 ? 9.921 19.066 -17.880 1.00 74.50 84 ASN A N 1
ATOM 675 C CA . ASN A 1 84 ? 10.338 17.741 -18.350 1.00 74.50 84 ASN A CA 1
ATOM 676 C C . ASN A 1 84 ? 9.465 16.594 -17.822 1.00 74.50 84 ASN A C 1
ATOM 678 O O . ASN A 1 84 ? 9.633 15.460 -18.263 1.00 74.50 84 ASN A O 1
ATOM 682 N N . GLY A 1 85 ? 8.530 16.883 -16.910 1.00 81.00 85 GLY A N 1
ATOM 683 C CA . GLY A 1 85 ? 7.776 15.879 -16.167 1.00 81.00 85 GLY A CA 1
ATOM 684 C C . GLY A 1 85 ? 8.667 14.949 -15.331 1.00 81.00 85 GLY A C 1
ATOM 685 O O . GLY A 1 85 ? 9.825 14.687 -15.643 1.00 81.00 85 GLY A O 1
ATOM 686 N N . PHE A 1 86 ? 8.144 14.422 -14.236 1.00 86.00 86 PHE A N 1
ATOM 687 C CA . PHE A 1 86 ? 8.825 13.366 -13.488 1.00 86.00 86 PHE A CA 1
ATOM 688 C C . PHE A 1 86 ? 7.805 12.447 -12.839 1.00 86.00 86 PHE A C 1
ATOM 690 O O . PHE A 1 86 ? 6.659 12.832 -12.633 1.00 86.00 86 PHE A O 1
ATOM 697 N N . TYR A 1 87 ? 8.210 11.217 -12.532 1.00 89.06 87 TYR A N 1
ATOM 698 C CA . TYR A 1 87 ? 7.358 10.308 -11.777 1.00 89.06 87 TYR A CA 1
ATOM 699 C C . TYR A 1 87 ? 7.625 10.481 -10.287 1.00 89.06 87 TYR A C 1
ATOM 701 O O . TYR A 1 87 ? 8.761 10.287 -9.854 1.00 89.06 87 TYR A O 1
ATOM 709 N N . ASP A 1 88 ? 6.600 10.840 -9.517 1.00 87.38 88 ASP A N 1
ATOM 710 C CA . ASP A 1 88 ? 6.651 10.906 -8.055 1.00 87.38 88 ASP A CA 1
ATOM 711 C C . ASP A 1 88 ? 5.787 9.828 -7.405 1.00 87.38 88 ASP A C 1
ATOM 713 O O . ASP A 1 88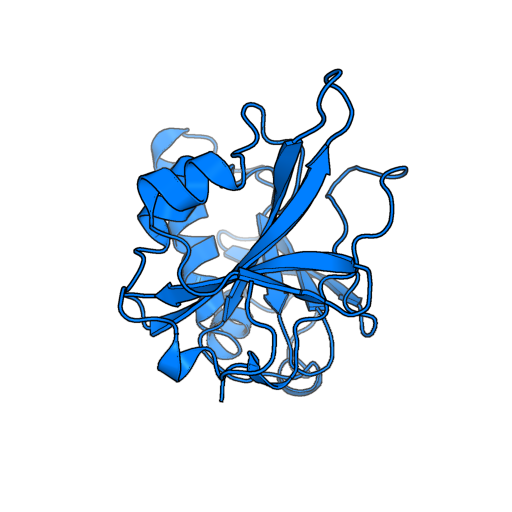 ? 4.857 9.292 -8.012 1.00 87.38 88 ASP A O 1
ATOM 717 N N . VAL A 1 89 ? 6.137 9.478 -6.167 1.00 87.31 89 VAL A N 1
ATOM 718 C CA . VAL A 1 89 ? 5.352 8.575 -5.328 1.00 87.31 89 VAL A CA 1
ATOM 719 C C . VAL A 1 89 ? 3.979 9.203 -5.105 1.00 87.31 89 VAL A C 1
ATOM 721 O O . VAL A 1 89 ? 3.845 10.273 -4.515 1.00 87.31 89 VAL A O 1
ATOM 724 N N . PHE A 1 90 ? 2.958 8.508 -5.591 1.00 82.12 90 PHE A N 1
ATOM 725 C CA . PHE A 1 90 ? 1.555 8.865 -5.445 1.00 82.12 90 PHE A CA 1
ATOM 726 C C . PHE A 1 90 ? 0.936 8.236 -4.196 1.00 82.12 90 PHE A C 1
ATOM 728 O O . PHE A 1 90 ? 0.151 8.863 -3.490 1.00 82.12 90 PHE A O 1
ATOM 735 N N . GLY A 1 91 ? 1.294 6.985 -3.925 1.00 83.62 91 GLY A N 1
ATOM 736 C CA . GLY A 1 91 ? 0.775 6.218 -2.806 1.00 83.62 91 GLY A CA 1
ATOM 737 C C . GLY A 1 91 ? 1.534 4.913 -2.645 1.00 83.62 91 GLY A C 1
ATOM 738 O O . GLY A 1 91 ? 2.352 4.543 -3.487 1.00 83.62 91 GLY A O 1
ATOM 739 N N . TRP A 1 92 ? 1.270 4.213 -1.556 1.00 89.12 92 TRP A N 1
ATOM 740 C CA . TRP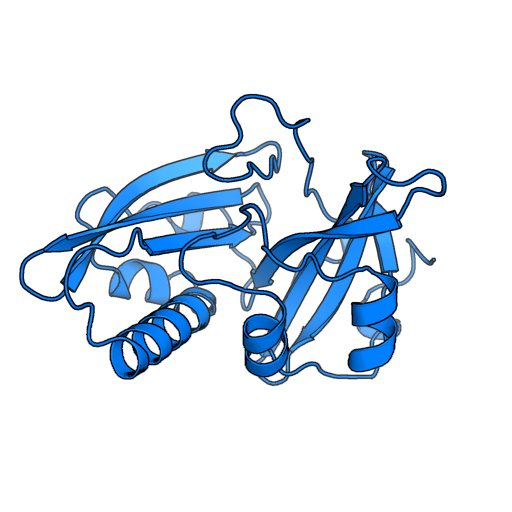 A 1 92 ? 1.912 2.945 -1.258 1.00 89.12 92 TRP A CA 1
ATOM 741 C C . TRP A 1 92 ? 0.982 2.066 -0.431 1.00 89.12 92 TRP A C 1
ATOM 743 O O . TRP A 1 92 ? 0.061 2.566 0.215 1.00 89.12 92 TRP A O 1
ATOM 753 N N . PHE A 1 93 ? 1.227 0.761 -0.472 1.00 91.62 93 PHE A N 1
ATOM 754 C CA . PHE A 1 93 ? 0.493 -0.223 0.313 1.00 91.62 93 PHE A CA 1
ATOM 755 C C . PHE A 1 93 ? 1.442 -1.313 0.780 1.00 91.62 93 PHE A C 1
ATOM 757 O O . PHE A 1 93 ? 2.233 -1.826 -0.013 1.00 91.62 93 PHE A O 1
ATOM 764 N N . VAL A 1 94 ? 1.328 -1.687 2.049 1.00 93.06 94 VAL A N 1
ATOM 765 C CA . VAL A 1 94 ? 1.994 -2.869 2.589 1.00 93.06 94 VAL A CA 1
ATOM 766 C C . VAL A 1 94 ? 0.977 -3.996 2.663 1.00 93.06 94 VAL A C 1
ATOM 768 O O . VAL A 1 94 ? -0.160 -3.781 3.065 1.00 93.06 94 VAL A O 1
ATOM 771 N N . THR A 1 95 ? 1.383 -5.196 2.262 1.00 94.94 95 THR A N 1
ATOM 772 C CA . THR A 1 95 ? 0.563 -6.404 2.386 1.00 94.94 95 THR A CA 1
ATOM 773 C C . THR A 1 95 ? 1.395 -7.520 2.985 1.00 94.94 95 THR A C 1
ATOM 775 O O . THR A 1 95 ? 2.478 -7.818 2.488 1.00 94.94 95 THR A O 1
ATOM 778 N N . GLN A 1 96 ? 0.903 -8.150 4.048 1.00 95.44 96 GLN A N 1
ATOM 779 C CA . GLN A 1 96 ? 1.562 -9.307 4.670 1.00 95.44 96 GLN A CA 1
ATOM 780 C C . GLN A 1 96 ? 0.779 -10.606 4.484 1.00 95.44 96 GLN A C 1
ATOM 782 O O . GLN A 1 96 ? 1.340 -11.692 4.612 1.00 95.44 96 GLN A O 1
ATOM 787 N N . LYS A 1 97 ? -0.506 -10.498 4.139 1.00 95.25 97 LYS A N 1
ATOM 788 C CA . LYS A 1 97 ? -1.400 -11.618 3.865 1.00 95.25 97 LYS A CA 1
ATOM 789 C C . LYS A 1 97 ? -2.234 -11.327 2.628 1.00 95.25 97 LYS A C 1
ATOM 791 O O . LYS A 1 97 ? -2.482 -10.174 2.279 1.00 95.25 97 LYS A O 1
ATOM 796 N N . LYS A 1 98 ? -2.696 -12.396 1.987 1.00 96.25 98 LYS A N 1
ATOM 797 C CA . LYS A 1 98 ? -3.700 -12.316 0.933 1.00 96.25 98 LYS A CA 1
ATOM 798 C C . LYS A 1 98 ? -5.079 -12.159 1.572 1.00 96.25 98 LYS A C 1
ATOM 800 O O . LYS A 1 98 ? -5.569 -13.103 2.183 1.00 96.25 98 LYS A O 1
ATOM 805 N N . LEU A 1 99 ? -5.679 -10.981 1.421 1.00 97.69 99 LEU A N 1
ATOM 806 C CA . LEU A 1 99 ? -6.975 -10.630 2.007 1.00 97.69 99 LEU A CA 1
ATOM 807 C C . LEU A 1 99 ? -7.978 -10.193 0.932 1.00 97.69 99 LEU A C 1
ATOM 809 O O . LEU A 1 99 ? -7.615 -9.812 -0.183 1.00 97.69 99 LEU A O 1
ATOM 813 N N . SER A 1 100 ? -9.254 -10.259 1.271 1.00 97.88 100 SER A N 1
ATOM 814 C CA . SER A 1 100 ? -10.414 -9.817 0.499 1.00 97.88 100 SER A CA 1
ATOM 815 C C . SER A 1 100 ? -11.307 -8.944 1.377 1.00 97.88 100 SER A C 1
ATOM 817 O O . SER A 1 100 ? -11.189 -8.959 2.603 1.00 97.88 100 SER A O 1
ATOM 819 N N . TYR A 1 101 ? -12.244 -8.204 0.784 1.00 97.94 101 TYR A N 1
ATOM 820 C CA . TYR A 1 101 ? -13.155 -7.356 1.558 1.00 97.94 101 TYR A CA 1
ATOM 821 C C . TYR A 1 101 ? -14.000 -8.169 2.549 1.00 97.94 101 TYR A C 1
ATOM 823 O O . TYR A 1 101 ? -14.316 -7.709 3.645 1.00 97.94 101 TYR A O 1
ATOM 831 N N . LYS A 1 102 ? -14.302 -9.426 2.205 1.00 98.19 102 LYS A N 1
ATOM 832 C CA . LYS A 1 102 ? -15.042 -10.351 3.069 1.00 98.19 102 LYS A CA 1
ATOM 833 C C . LYS A 1 102 ? -14.323 -10.645 4.391 1.00 98.19 102 LYS A C 1
ATOM 835 O O . LYS A 1 102 ? -14.997 -10.865 5.399 1.00 98.19 102 LYS A O 1
ATOM 840 N N . ASP A 1 103 ? -12.993 -10.626 4.408 1.00 98.56 103 ASP A N 1
ATOM 841 C CA . ASP A 1 103 ? -12.208 -10.898 5.619 1.00 98.56 103 ASP A CA 1
ATOM 842 C C . ASP A 1 103 ? -12.402 -9.806 6.686 1.00 98.56 103 ASP A C 1
ATOM 844 O O . ASP A 1 103 ? -12.261 -10.071 7.875 1.00 98.56 103 ASP A O 1
ATOM 848 N N . PHE A 1 104 ? -12.842 -8.610 6.280 1.00 98.31 104 PHE A N 1
ATOM 849 C CA . PHE A 1 104 ? -13.170 -7.490 7.166 1.00 98.31 104 PHE A CA 1
ATOM 850 C C . PHE A 1 104 ? -14.655 -7.436 7.560 1.00 98.31 104 PHE A C 1
ATOM 852 O O . PHE A 1 104 ? -15.102 -6.447 8.134 1.00 98.31 104 PHE A O 1
ATOM 859 N N . SER A 1 105 ? -15.445 -8.476 7.273 1.00 97.44 105 SER A N 1
ATOM 860 C CA . SER A 1 105 ? -16.904 -8.474 7.497 1.00 97.44 105 SER A CA 1
ATOM 861 C C . SER A 1 105 ? -17.342 -8.289 8.956 1.00 97.44 105 SER A C 1
ATOM 863 O O . SER A 1 105 ? -18.485 -7.905 9.199 1.00 97.44 105 SER A O 1
ATOM 865 N N . THR A 1 106 ? -16.456 -8.543 9.922 1.00 97.50 106 THR A N 1
ATOM 866 C CA . THR A 1 106 ? -16.702 -8.306 11.353 1.00 97.50 106 THR A CA 1
ATOM 867 C C . THR A 1 106 ? -16.311 -6.900 11.809 1.00 97.50 106 THR A C 1
ATOM 869 O O . THR A 1 106 ? -16.678 -6.503 12.913 1.00 97.50 106 THR A O 1
ATOM 872 N N . ILE A 1 107 ? -15.578 -6.142 10.988 1.00 98.50 107 ILE A N 1
ATOM 873 C CA . ILE A 1 107 ? -15.159 -4.778 11.308 1.00 98.50 107 ILE A CA 1
ATOM 874 C C . ILE A 1 107 ? -16.288 -3.811 10.967 1.00 98.50 107 ILE A C 1
ATOM 876 O O . ILE A 1 107 ? -16.823 -3.800 9.859 1.00 98.50 107 ILE A O 1
ATOM 880 N N . SER A 1 108 ? -16.640 -2.959 11.923 1.00 97.62 108 SER A N 1
ATOM 881 C CA . SER A 1 108 ? -17.659 -1.928 11.744 1.00 97.62 108 SER A CA 1
ATOM 882 C C . SER A 1 108 ? -17.290 -0.662 12.512 1.00 97.62 108 SER A C 1
ATOM 884 O O . SER A 1 108 ? -16.294 -0.620 13.235 1.00 97.62 108 SER A O 1
ATOM 886 N N . LYS A 1 109 ? -18.073 0.408 12.346 1.00 97.31 109 LYS A N 1
ATOM 887 C CA . LYS A 1 109 ? -17.891 1.621 13.149 1.00 97.31 109 LYS A CA 1
ATOM 888 C C . LYS A 1 109 ? -17.959 1.273 14.644 1.00 97.31 109 LYS A C 1
ATOM 890 O O . LYS A 1 109 ? -18.915 0.646 15.087 1.00 97.31 109 LYS A O 1
ATOM 895 N N . GLY A 1 110 ? -16.972 1.729 15.407 1.00 96.88 110 GLY A N 1
ATOM 896 C CA . GLY A 1 110 ? -16.797 1.441 16.828 1.00 96.88 110 GLY A CA 1
ATOM 897 C C . GLY A 1 110 ? -15.901 0.235 17.122 1.00 96.88 110 GLY A C 1
ATOM 898 O O . GLY A 1 110 ? -15.516 0.071 18.278 1.00 96.88 110 GLY A O 1
ATOM 899 N N . SER A 1 111 ? -15.532 -0.575 16.120 1.00 98.00 111 SER A N 1
ATOM 900 C CA . SER A 1 111 ? -14.547 -1.647 16.302 1.00 98.00 111 SER A CA 1
ATOM 901 C C . SER A 1 111 ? -13.208 -1.070 16.792 1.00 98.00 111 SER A C 1
ATOM 903 O O . SER A 1 111 ? -12.757 -0.055 16.247 1.00 98.00 111 SER A O 1
ATOM 905 N N . PRO A 1 112 ? -12.569 -1.685 17.801 1.00 96.50 112 PRO A N 1
ATOM 906 C CA . PRO A 1 112 ? -11.207 -1.357 18.207 1.00 96.50 112 PRO A CA 1
ATOM 907 C C . PRO A 1 112 ? -10.210 -1.493 17.052 1.00 96.50 112 PRO A C 1
ATOM 909 O O . PRO A 1 112 ? -10.396 -2.314 16.152 1.00 96.50 112 PRO A O 1
ATOM 912 N N . TYR A 1 113 ? -9.139 -0.702 17.082 1.00 95.25 113 TYR A N 1
ATOM 913 C CA . TYR A 1 113 ? -8.042 -0.821 16.121 1.00 95.25 113 TYR A CA 1
ATOM 914 C C . TYR A 1 113 ? -7.418 -2.221 16.125 1.00 95.25 113 TYR A C 1
ATOM 916 O O . TYR A 1 113 ? -7.130 -2.778 15.068 1.00 95.25 113 TYR A O 1
ATOM 924 N N . GLU A 1 114 ? -7.301 -2.812 17.311 1.00 96.38 114 GLU A N 1
ATOM 925 C CA . GLU A 1 114 ? -6.731 -4.138 17.534 1.00 96.38 114 GLU A CA 1
ATOM 926 C C . GLU A 1 114 ? -7.499 -5.237 16.766 1.00 96.38 114 GLU A C 1
ATOM 928 O O . GLU A 1 114 ? -6.902 -6.207 16.299 1.00 96.38 114 GLU A O 1
ATOM 933 N N . ASP A 1 115 ? -8.813 -5.067 16.554 1.00 98.12 115 ASP A N 1
ATOM 934 C CA . ASP A 1 115 ? -9.610 -5.991 15.734 1.00 98.12 115 ASP A CA 1
ATOM 935 C C . ASP A 1 115 ? -9.222 -5.900 14.248 1.00 98.12 115 ASP A C 1
ATOM 937 O O . ASP A 1 115 ? -9.225 -6.906 13.538 1.00 98.12 115 ASP A O 1
ATOM 941 N N . VAL A 1 116 ? -8.875 -4.702 13.764 1.00 97.56 116 VAL A N 1
ATOM 942 C CA . VAL A 1 116 ? -8.421 -4.490 12.381 1.00 97.56 116 VAL A CA 1
ATOM 943 C C . VAL A 1 116 ? -7.036 -5.094 12.177 1.00 97.56 116 VAL A C 1
ATOM 945 O O . VAL A 1 116 ? -6.815 -5.788 11.185 1.00 97.56 116 VAL A O 1
ATOM 948 N N . GLU A 1 117 ? -6.122 -4.877 13.121 1.00 96.44 117 GLU A N 1
ATOM 949 C CA . GLU A 1 117 ? -4.773 -5.451 13.101 1.00 96.44 117 GLU A CA 1
ATOM 950 C C . GLU A 1 117 ? -4.798 -6.988 13.126 1.00 96.44 117 GLU A C 1
ATOM 952 O O . GLU A 1 117 ? -4.028 -7.648 12.424 1.00 96.44 117 GLU A O 1
ATOM 957 N N . ALA A 1 118 ? -5.741 -7.583 13.863 1.00 97.44 118 ALA A N 1
ATOM 958 C CA . ALA A 1 118 ? -5.931 -9.030 13.868 1.00 97.44 118 ALA A CA 1
ATOM 959 C C . ALA A 1 118 ? -6.315 -9.587 12.480 1.00 97.44 118 ALA A C 1
ATOM 961 O O . ALA A 1 118 ? -5.883 -10.690 12.117 1.00 97.44 118 ALA A O 1
ATOM 962 N N . VAL A 1 119 ? -7.098 -8.835 11.694 1.00 98.12 119 VAL A N 1
ATOM 963 C CA . VAL A 1 119 ? -7.455 -9.189 10.308 1.00 98.12 119 VAL A CA 1
ATOM 964 C C . VAL A 1 119 ? -6.269 -8.956 9.370 1.00 98.12 119 VAL A C 1
ATOM 966 O O 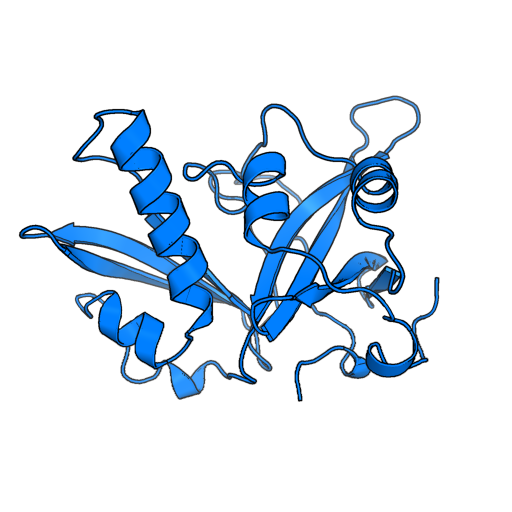. VAL A 1 119 ? -5.871 -9.872 8.641 1.00 98.12 119 VAL A O 1
ATOM 969 N N . ASP A 1 120 ? -5.668 -7.766 9.416 1.00 97.25 120 ASP A N 1
ATOM 970 C CA . ASP A 1 120 ? -4.502 -7.395 8.616 1.00 97.25 120 ASP A CA 1
ATOM 971 C C . ASP A 1 120 ? -3.326 -6.929 9.486 1.00 97.25 120 ASP A C 1
ATOM 973 O O . ASP A 1 120 ? -3.263 -5.755 9.859 1.00 97.25 120 ASP A O 1
ATOM 977 N N . PRO A 1 121 ? -2.333 -7.805 9.727 1.00 94.56 121 PRO A N 1
ATOM 978 C CA . PRO A 1 121 ? -1.151 -7.454 10.510 1.00 94.56 121 PRO A CA 1
ATOM 979 C C . PRO A 1 121 ? -0.314 -6.317 9.913 1.00 94.56 121 PRO A C 1
ATOM 981 O O . PRO A 1 121 ? 0.467 -5.700 10.632 1.00 94.56 121 PRO A O 1
ATOM 984 N N . ALA A 1 122 ? -0.493 -5.975 8.627 1.00 92.88 122 ALA A N 1
ATOM 985 C CA . ALA A 1 122 ? 0.158 -4.799 8.053 1.00 92.88 122 ALA A CA 1
ATOM 986 C C . ALA A 1 122 ? -0.316 -3.485 8.706 1.00 92.88 122 ALA A C 1
ATOM 988 O O . ALA A 1 122 ? 0.359 -2.464 8.560 1.00 92.88 122 ALA A O 1
ATOM 989 N N . ALA A 1 123 ? -1.439 -3.501 9.438 1.00 92.94 123 ALA A N 1
ATOM 990 C CA . ALA A 1 123 ? -1.913 -2.372 10.226 1.00 92.94 123 ALA A CA 1
ATOM 991 C C . ALA A 1 123 ? -0.893 -1.948 11.301 1.00 92.94 123 ALA A C 1
ATOM 993 O O . ALA A 1 123 ? -0.691 -0.750 11.479 1.00 92.94 123 ALA A O 1
ATOM 994 N N . ASP A 1 124 ? -0.180 -2.874 11.953 1.00 91.56 124 ASP A N 1
ATOM 995 C CA . ASP A 1 124 ? 0.814 -2.549 12.999 1.00 91.56 124 ASP A CA 1
ATOM 996 C C . ASP A 1 124 ? 1.822 -1.488 12.520 1.00 91.56 124 ASP A C 1
ATOM 998 O O . ASP A 1 124 ? 2.116 -0.521 13.216 1.00 91.56 124 ASP A O 1
ATOM 1002 N N . ILE A 1 125 ? 2.246 -1.557 11.254 1.00 88.94 125 ILE A N 1
ATOM 1003 C CA . ILE A 1 125 ? 3.176 -0.589 10.653 1.00 88.94 125 ILE A CA 1
ATOM 1004 C C . ILE A 1 125 ? 2.639 0.854 10.727 1.00 88.94 125 ILE A C 1
ATOM 1006 O O . ILE A 1 125 ? 3.403 1.798 10.954 1.00 88.94 125 ILE A O 1
ATOM 1010 N N . TYR A 1 126 ? 1.330 1.044 10.548 1.00 87.00 126 TYR A N 1
ATOM 1011 C CA . TYR A 1 126 ? 0.688 2.354 10.661 1.00 87.00 126 TYR A CA 1
ATOM 1012 C C . TYR A 1 126 ? 0.654 2.839 12.115 1.00 87.00 126 TYR A C 1
ATOM 1014 O O . TYR A 1 126 ? 0.916 4.019 12.367 1.00 87.00 126 TYR A O 1
ATOM 1022 N N . GLU A 1 127 ? 0.375 1.944 13.063 1.00 87.38 127 GLU A N 1
ATOM 1023 C CA . GLU A 1 127 ? 0.332 2.264 14.491 1.00 87.38 127 GLU A CA 1
ATOM 1024 C C . GLU A 1 127 ? 1.722 2.605 15.035 1.00 87.38 127 GLU A C 1
ATOM 1026 O O . GLU A 1 127 ? 1.894 3.669 15.627 1.00 87.38 127 GLU A O 1
ATOM 1031 N N . GLN A 1 128 ? 2.744 1.791 14.750 1.00 86.25 128 GLN A N 1
ATOM 1032 C CA . GLN A 1 128 ? 4.126 2.071 15.159 1.00 86.25 128 GLN A CA 1
ATOM 1033 C C . GLN A 1 128 ? 4.586 3.451 14.675 1.00 86.25 128 GLN A C 1
ATOM 1035 O O . GLN A 1 128 ? 5.248 4.212 15.392 1.00 86.25 128 GLN A O 1
ATOM 1040 N N . LYS A 1 129 ? 4.193 3.823 13.453 1.00 82.31 129 LYS A N 1
ATOM 1041 C CA . LYS A 1 129 ? 4.522 5.128 12.885 1.00 82.31 129 LYS A CA 1
ATOM 1042 C C . LYS A 1 129 ? 3.761 6.269 13.560 1.00 82.31 129 LYS A C 1
ATOM 1044 O O . LYS A 1 129 ? 4.343 7.339 13.767 1.00 82.31 129 LYS A O 1
ATOM 1049 N N . LEU A 1 130 ? 2.497 6.051 13.919 1.00 82.69 130 LEU A N 1
ATOM 1050 C CA . LEU A 1 130 ? 1.712 6.997 14.707 1.00 82.69 130 LEU A CA 1
ATOM 1051 C C . LEU A 1 130 ? 2.327 7.206 16.095 1.00 82.69 130 LEU A C 1
ATOM 1053 O O . LEU A 1 130 ? 2.559 8.351 16.480 1.00 82.69 130 LEU A O 1
ATOM 1057 N N . LEU A 1 131 ? 2.658 6.127 16.807 1.00 83.12 131 LEU A N 1
ATOM 1058 C CA . LEU A 1 131 ? 3.290 6.177 18.126 1.00 83.12 131 LEU A CA 1
ATOM 1059 C C . LEU A 1 131 ? 4.620 6.939 18.075 1.00 83.12 131 LEU A C 1
ATOM 1061 O O . LEU A 1 131 ? 4.802 7.902 18.820 1.00 83.12 131 LEU A O 1
ATOM 1065 N N . SER A 1 132 ? 5.493 6.618 17.112 1.00 81.44 132 SER A N 1
ATOM 1066 C CA . SER A 1 132 ? 6.763 7.336 16.921 1.00 81.44 132 SER A CA 1
ATOM 1067 C C . SER A 1 132 ? 6.567 8.835 16.659 1.00 81.44 132 SER A C 1
ATOM 1069 O O . SER A 1 132 ? 7.376 9.664 17.084 1.00 81.44 132 SER A O 1
ATOM 1071 N N . TYR A 1 133 ? 5.502 9.222 15.950 1.00 79.56 133 TYR A N 1
ATOM 1072 C CA . TYR A 1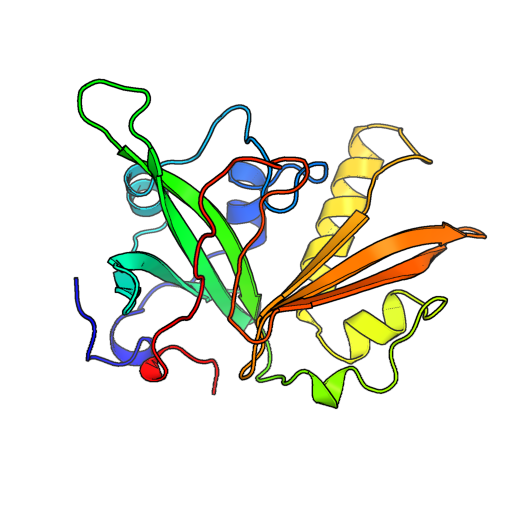 133 ? 5.180 10.632 15.736 1.00 79.56 133 TYR A CA 1
ATOM 1073 C C . TYR A 1 133 ? 4.678 11.315 17.014 1.00 79.56 133 TYR A C 1
ATOM 1075 O O . TYR A 1 133 ? 5.077 12.446 17.312 1.00 79.56 133 TYR A O 1
ATOM 1083 N N . LEU A 1 134 ? 3.799 10.650 17.765 1.00 80.00 134 LEU A N 1
ATOM 1084 C CA . LEU A 1 134 ? 3.234 11.172 19.008 1.00 80.00 134 LEU A CA 1
ATOM 1085 C C . LEU A 1 134 ? 4.325 11.410 20.058 1.00 80.00 134 LEU A C 1
ATOM 1087 O O . LEU A 1 134 ? 4.358 12.486 20.658 1.00 80.00 134 LEU A O 1
ATOM 1091 N N . GLU A 1 135 ? 5.268 10.474 20.198 1.00 80.81 135 GLU A N 1
ATOM 1092 C CA . GLU A 1 135 ? 6.444 10.608 21.069 1.00 80.81 135 GLU A CA 1
ATOM 1093 C C . GLU A 1 135 ? 7.288 11.844 20.729 1.00 80.81 135 GLU A C 1
ATOM 1095 O O . GLU A 1 135 ? 7.760 12.549 21.619 1.00 80.81 135 GLU A O 1
ATOM 1100 N N . LYS A 1 136 ? 7.457 12.142 19.435 1.00 77.50 136 LYS A N 1
ATOM 1101 C CA . LYS A 1 136 ? 8.294 13.256 18.961 1.00 77.50 136 LYS A CA 1
ATOM 1102 C C . LYS A 1 136 ? 7.623 14.624 19.064 1.00 77.50 136 LYS A C 1
ATOM 1104 O O . LYS A 1 136 ? 8.321 15.634 19.036 1.00 77.50 136 LYS A O 1
ATOM 1109 N N . THR A 1 137 ? 6.291 14.687 19.101 1.00 71.25 137 THR A N 1
ATOM 1110 C CA . THR A 1 137 ? 5.561 15.952 18.897 1.00 71.25 137 THR A CA 1
ATOM 1111 C C . THR A 1 137 ? 4.779 16.447 20.107 1.00 71.25 137 THR A C 1
ATOM 1113 O O . THR A 1 137 ? 4.276 17.570 20.054 1.00 71.25 137 THR A O 1
ATOM 1116 N N . SER A 1 138 ? 4.656 15.660 21.183 1.00 65.88 138 SER A N 1
ATOM 1117 C CA . SER A 1 138 ? 3.829 15.979 22.366 1.00 65.88 138 SER A CA 1
ATOM 1118 C C . SER A 1 138 ? 2.369 16.350 22.029 1.00 65.88 138 SER A C 1
ATOM 1120 O O . SER A 1 138 ? 1.657 16.925 22.852 1.00 65.88 138 SER A O 1
ATOM 1122 N N . LYS A 1 139 ? 1.902 16.055 20.804 1.00 62.38 139 LYS A N 1
ATOM 1123 C CA . LYS A 1 139 ? 0.563 16.386 20.299 1.00 62.38 139 LYS A CA 1
ATOM 1124 C C . LYS A 1 139 ? -0.361 15.207 20.533 1.00 62.38 139 LYS A C 1
ATOM 1126 O O . LYS A 1 139 ? -0.475 14.334 19.685 1.00 62.38 139 LYS A O 1
ATOM 1131 N N . GLN A 1 140 ? -1.022 15.181 21.679 1.00 56.59 140 GLN A N 1
ATOM 1132 C CA . GLN A 1 140 ? -1.648 13.947 22.149 1.00 56.59 140 GLN A CA 1
ATOM 1133 C C . GLN A 1 140 ? -3.082 13.692 21.649 1.00 56.59 140 GLN A C 1
ATOM 1135 O O . GLN A 1 140 ? -3.636 12.655 21.989 1.00 56.59 140 GLN A O 1
ATOM 1140 N N . THR A 1 141 ? -3.726 14.587 20.879 1.00 54.34 141 THR A N 1
ATOM 1141 C CA . THR A 1 141 ? -5.208 14.531 20.795 1.00 54.34 141 THR A CA 1
ATOM 1142 C C . THR A 1 141 ? -5.907 14.967 19.495 1.00 54.34 141 THR A C 1
ATOM 1144 O O . THR A 1 141 ? -7.122 15.130 19.515 1.00 54.34 141 THR A O 1
ATOM 1147 N N . SER A 1 142 ? -5.250 15.140 18.340 1.00 53.75 142 SER A N 1
ATOM 1148 C CA . SER A 1 142 ? -6.013 15.447 17.098 1.00 53.75 142 SER A CA 1
ATOM 1149 C C . SER A 1 142 ? -5.354 15.015 15.790 1.00 53.75 142 SER A C 1
ATOM 1151 O O . SER A 1 142 ? -5.432 15.711 14.777 1.00 53.75 142 SER A O 1
ATOM 1153 N N . ILE A 1 143 ? -4.687 13.863 15.786 1.00 64.38 143 ILE A N 1
ATOM 1154 C CA . ILE A 1 143 ? -4.167 13.325 14.529 1.00 64.38 143 ILE A CA 1
ATOM 1155 C C . ILE A 1 143 ? -5.279 12.532 13.860 1.00 64.38 143 ILE A C 1
ATOM 1157 O O . ILE A 1 143 ? -5.814 11.584 14.428 1.00 64.38 143 ILE A O 1
ATOM 1161 N N . PHE A 1 144 ? -5.617 12.946 12.644 1.00 71.69 144 PHE A N 1
ATOM 1162 C CA . PHE A 1 144 ? -6.423 12.152 11.735 1.00 71.69 144 PHE A CA 1
ATOM 1163 C C . PHE A 1 144 ? -5.642 10.877 11.402 1.00 71.69 144 PHE A C 1
ATOM 1165 O O . PHE A 1 144 ? -4.662 10.931 10.660 1.00 71.69 144 PHE A O 1
ATOM 1172 N N . PHE A 1 145 ? -6.023 9.759 12.019 1.00 84.56 145 PHE A N 1
ATOM 1173 C CA . PHE A 1 145 ? -5.377 8.472 11.803 1.00 84.56 145 PHE A CA 1
ATOM 1174 C C . PHE A 1 145 ? -6.180 7.666 10.789 1.00 84.56 145 PHE A C 1
ATOM 1176 O O . PHE A 1 145 ? -7.400 7.533 10.905 1.00 84.56 145 PHE A O 1
ATOM 1183 N N . VAL A 1 146 ? -5.484 7.166 9.774 1.00 86.25 146 VAL A N 1
ATOM 1184 C CA . VAL A 1 146 ? -6.064 6.412 8.669 1.00 86.25 146 VAL A CA 1
ATOM 1185 C C . VAL A 1 146 ? -5.162 5.234 8.355 1.00 86.25 146 VAL A C 1
ATOM 1187 O O . VAL A 1 146 ? -3.940 5.373 8.335 1.00 86.25 146 VAL A O 1
ATOM 1190 N N . THR A 1 147 ? -5.767 4.099 8.037 1.00 90.06 147 THR A N 1
ATOM 1191 C CA . THR A 1 147 ? -5.083 2.958 7.427 1.00 90.06 147 THR A CA 1
ATOM 1192 C C . THR A 1 147 ? -5.690 2.666 6.063 1.00 90.06 147 THR A C 1
ATOM 1194 O O . THR A 1 147 ? -6.839 3.014 5.764 1.00 90.06 147 THR A O 1
ATOM 1197 N N . ARG A 1 148 ? -4.888 2.048 5.198 1.00 90.38 148 ARG A N 1
ATOM 1198 C CA . ARG A 1 148 ? -5.321 1.577 3.886 1.00 90.38 148 ARG A CA 1
ATOM 1199 C C . ARG A 1 148 ? -4.829 0.161 3.686 1.00 90.38 148 ARG A C 1
ATOM 1201 O O . ARG A 1 148 ? -3.639 -0.091 3.825 1.00 90.38 148 ARG A O 1
ATOM 1208 N N . HIS A 1 149 ? -5.728 -0.726 3.291 1.00 94.19 149 HIS A N 1
ATOM 1209 C CA . HIS A 1 149 ? -5.412 -2.133 3.097 1.00 94.19 149 HIS A CA 1
ATOM 1210 C C . HIS A 1 149 ? -5.684 -2.506 1.644 1.00 94.19 149 HIS A C 1
ATOM 1212 O O . HIS A 1 149 ? -6.757 -2.227 1.098 1.00 94.19 149 HIS A O 1
ATOM 1218 N N . TYR A 1 150 ? -4.676 -3.093 1.002 1.00 95.00 150 TYR A N 1
ATOM 1219 C CA . TYR A 1 150 ? -4.772 -3.541 -0.380 1.00 95.00 150 TYR A CA 1
ATOM 1220 C C . TYR A 1 150 ? -5.261 -4.984 -0.411 1.00 95.00 150 TYR A C 1
ATOM 1222 O O . TYR A 1 150 ? -4.619 -5.876 0.142 1.00 95.00 150 TYR A O 1
ATOM 1230 N N . LEU A 1 151 ? -6.392 -5.208 -1.067 1.00 96.75 151 LEU A N 1
ATOM 1231 C CA . LEU A 1 151 ? -7.096 -6.482 -1.082 1.00 96.75 151 LEU A CA 1
ATOM 1232 C C . LEU A 1 151 ? -7.038 -7.103 -2.477 1.00 96.75 151 LEU A C 1
ATOM 1234 O O . LEU A 1 151 ? -6.718 -6.459 -3.473 1.00 96.75 151 LEU A O 1
ATOM 1238 N N . THR A 1 152 ? -7.388 -8.377 -2.567 1.00 96.44 152 THR A N 1
ATOM 1239 C CA . THR A 1 152 ? -7.512 -9.096 -3.843 1.00 96.44 152 THR A CA 1
ATOM 1240 C C . THR A 1 152 ? -8.679 -8.601 -4.696 1.00 96.44 152 THR A C 1
ATOM 1242 O O . THR A 1 152 ? -8.670 -8.770 -5.915 1.00 96.44 152 THR A O 1
ATOM 1245 N N . ASP A 1 153 ? -9.667 -7.969 -4.070 1.00 96.75 153 ASP A N 1
ATOM 1246 C CA . ASP A 1 153 ? -10.904 -7.494 -4.680 1.00 96.75 153 ASP A CA 1
ATOM 1247 C C . ASP A 1 153 ? -11.095 -5.973 -4.564 1.00 96.75 153 ASP A C 1
ATOM 1249 O O . ASP A 1 153 ? -12.121 -5.461 -5.003 1.00 96.75 153 ASP A O 1
ATOM 1253 N N . GLY A 1 154 ? -10.130 -5.222 -4.031 1.00 95.56 154 GLY A N 1
ATOM 1254 C CA . GLY A 1 154 ? -10.181 -3.761 -4.016 1.00 95.56 154 GLY A CA 1
ATOM 1255 C C . GLY A 1 154 ? -9.245 -3.135 -2.994 1.00 95.56 154 GLY A C 1
ATOM 1256 O O . GLY A 1 154 ? -8.221 -3.703 -2.627 1.00 95.56 154 GLY A O 1
ATOM 1257 N N . ILE A 1 155 ? -9.599 -1.938 -2.540 1.00 94.06 155 ILE A N 1
ATOM 1258 C CA . ILE A 1 155 ? -8.875 -1.210 -1.495 1.00 94.06 155 ILE A CA 1
ATOM 1259 C C . ILE A 1 155 ? -9.872 -0.798 -0.423 1.00 94.06 155 ILE A C 1
ATOM 1261 O O . ILE A 1 155 ? -10.930 -0.262 -0.747 1.00 94.06 155 ILE A O 1
ATOM 1265 N N . ILE A 1 156 ? -9.527 -1.013 0.842 1.00 94.25 156 ILE A N 1
ATOM 1266 C CA . ILE A 1 156 ? -10.300 -0.521 1.984 1.00 94.25 156 ILE A CA 1
ATOM 1267 C C . ILE A 1 156 ? -9.511 0.582 2.692 1.00 94.25 156 ILE A C 1
ATOM 1269 O O . ILE A 1 156 ? -8.312 0.445 2.932 1.00 94.25 156 ILE A O 1
ATOM 1273 N N . THR A 1 157 ? -10.180 1.690 2.998 1.00 91.75 157 THR A N 1
ATOM 1274 C CA . THR A 1 157 ? -9.642 2.800 3.790 1.00 91.75 157 THR A CA 1
ATOM 1275 C C . THR A 1 157 ? -10.434 2.892 5.083 1.00 91.75 157 THR A C 1
ATOM 1277 O O . THR A 1 157 ? -11.665 2.947 5.050 1.00 91.75 157 THR A O 1
ATOM 1280 N N . MET A 1 158 ? -9.743 2.934 6.217 1.00 92.50 158 MET A N 1
ATOM 1281 C CA . MET A 1 158 ? -10.369 3.091 7.526 1.00 92.50 158 MET A CA 1
ATOM 1282 C C . MET A 1 158 ? -9.868 4.357 8.195 1.00 92.50 158 MET A C 1
ATOM 1284 O O . MET A 1 158 ? -8.673 4.627 8.214 1.00 92.50 158 MET A O 1
ATOM 1288 N N . ASN A 1 159 ? -10.798 5.135 8.732 1.00 91.31 159 ASN A N 1
ATOM 1289 C CA . ASN A 1 159 ? -10.515 6.344 9.490 1.00 91.31 159 ASN A CA 1
ATOM 1290 C C . ASN A 1 159 ? -10.825 6.061 10.949 1.00 91.31 159 ASN A C 1
ATOM 1292 O O . ASN A 1 159 ? -11.840 5.424 11.244 1.00 91.31 159 ASN A O 1
ATOM 1296 N N . TYR A 1 160 ? -9.985 6.571 11.839 1.00 90.75 160 TYR A N 1
ATOM 1297 C CA . TYR A 1 160 ? -10.071 6.288 13.261 1.00 90.75 160 TYR A CA 1
ATOM 1298 C C . TYR A 1 160 ? -10.304 7.561 14.059 1.00 90.75 160 TYR A C 1
ATOM 1300 O O . TYR A 1 160 ? -9.743 8.618 13.767 1.00 90.75 160 TYR A O 1
ATOM 1308 N N . GLU A 1 161 ? -11.107 7.434 15.105 1.00 90.31 161 GLU A N 1
ATOM 1309 C CA . GLU A 1 161 ? -11.243 8.441 16.151 1.00 90.31 161 GLU A CA 1
ATOM 1310 C C . GLU A 1 161 ? -10.598 7.936 17.444 1.00 90.31 161 GLU A C 1
ATOM 1312 O O . GLU A 1 161 ? -10.436 6.730 17.643 1.00 90.31 161 GLU A O 1
ATOM 1317 N N . PHE A 1 162 ? -10.183 8.860 18.311 1.00 87.25 162 PHE A N 1
ATOM 1318 C CA . PHE A 1 162 ? -9.566 8.523 19.591 1.00 87.25 162 PHE A CA 1
ATOM 1319 C C . PHE A 1 162 ? -10.598 8.653 20.714 1.00 87.25 162 PHE A C 1
ATOM 1321 O O . PHE A 1 162 ? -10.997 9.761 21.075 1.00 87.25 162 PHE A O 1
ATOM 1328 N N . VAL A 1 163 ? -11.041 7.521 21.261 1.00 88.44 163 VAL A N 1
ATOM 1329 C CA . VAL A 1 163 ? -12.104 7.427 22.271 1.00 88.44 163 VAL A CA 1
ATOM 1330 C C . VAL A 1 163 ? -11.573 6.664 23.477 1.00 88.44 163 VAL A C 1
ATOM 1332 O O . VAL A 1 163 ? -11.067 5.555 23.348 1.00 88.44 163 VAL A O 1
ATOM 1335 N N . ASN A 1 164 ? -11.689 7.256 24.671 1.00 86.81 164 ASN A N 1
ATOM 1336 C CA . ASN A 1 164 ? -11.279 6.640 25.942 1.00 86.81 164 ASN A CA 1
ATOM 1337 C C . ASN A 1 164 ? -9.845 6.073 25.936 1.00 86.81 164 ASN A C 1
ATOM 1339 O O . ASN A 1 164 ? -9.584 5.023 26.518 1.00 86.81 164 ASN A O 1
ATOM 1343 N N . GLY A 1 165 ? -8.912 6.766 25.278 1.00 84.25 165 GLY A N 1
ATOM 1344 C CA . GLY A 1 165 ? -7.512 6.346 25.219 1.00 84.25 165 GLY A CA 1
ATOM 1345 C C . GLY A 1 165 ? -7.192 5.317 24.131 1.00 84.25 165 GLY A C 1
ATOM 1346 O O . GLY A 1 165 ? -6.080 4.799 24.126 1.00 84.25 165 GLY A O 1
ATOM 1347 N N . LYS A 1 166 ? -8.135 5.010 23.230 1.00 88.62 166 LYS A N 1
ATOM 1348 C CA . LYS A 1 166 ? -7.966 4.014 22.165 1.00 88.62 166 LYS A CA 1
ATOM 1349 C C . LYS A 1 166 ? -8.412 4.527 20.802 1.00 88.62 166 LYS A C 1
ATOM 1351 O O . LYS A 1 166 ? -9.333 5.337 20.712 1.00 88.62 166 LYS A O 1
ATOM 1356 N N . HIS A 1 167 ? -7.797 4.005 19.744 1.00 90.81 167 HIS A N 1
ATOM 1357 C CA . HIS A 1 167 ? -8.281 4.198 18.381 1.00 90.81 167 HIS A CA 1
ATOM 1358 C C . HIS A 1 167 ? -9.434 3.242 18.085 1.00 90.81 167 HIS A C 1
ATOM 1360 O O . HIS A 1 167 ? -9.326 2.036 18.298 1.00 90.81 167 HIS A O 1
ATOM 1366 N N . VAL A 1 168 ? -10.536 3.791 17.583 1.00 94.62 168 VAL A N 1
ATOM 1367 C CA . VAL A 1 168 ? -11.705 3.022 17.146 1.00 94.62 168 VAL A CA 1
ATOM 1368 C C . VAL A 1 168 ? -12.095 3.434 15.737 1.00 94.62 168 VAL A C 1
ATOM 1370 O O . VAL A 1 168 ? -11.929 4.592 15.344 1.00 94.62 168 VAL A O 1
ATOM 1373 N N . VAL A 1 169 ? -12.598 2.481 14.959 1.00 96.25 169 VAL A N 1
ATOM 1374 C CA . VAL A 1 169 ? -13.024 2.709 13.578 1.00 96.25 169 VAL A CA 1
ATOM 1375 C C . VAL A 1 169 ? -14.175 3.714 13.564 1.00 96.25 169 VAL A C 1
ATOM 1377 O O . VAL A 1 169 ? -15.245 3.460 14.109 1.00 96.25 169 VAL A O 1
ATOM 1380 N N . TYR A 1 170 ? -13.981 4.848 12.901 1.00 94.31 170 TYR A N 1
ATOM 1381 C CA . TYR A 1 170 ? -14.995 5.889 12.737 1.00 94.31 170 TYR A CA 1
ATOM 1382 C C . TYR A 1 170 ? -15.742 5.760 11.406 1.00 94.31 170 TYR A C 1
ATOM 1384 O O . TYR A 1 170 ? -16.968 5.897 11.354 1.00 94.31 170 TYR A O 1
ATOM 1392 N N . TYR A 1 171 ? -15.002 5.501 10.325 1.00 93.44 171 TYR A N 1
ATOM 1393 C CA . TYR A 1 171 ? -15.526 5.429 8.962 1.00 93.44 171 TYR A CA 1
ATOM 1394 C C . TYR A 1 171 ? -14.728 4.427 8.125 1.00 93.44 171 TYR A C 1
ATOM 1396 O O . TYR A 1 171 ? -13.499 4.394 8.205 1.00 93.44 171 TYR A O 1
ATOM 1404 N N . ILE A 1 172 ? -15.435 3.639 7.315 1.00 94.50 172 ILE A N 1
ATOM 1405 C CA . ILE A 1 172 ? -14.872 2.633 6.411 1.00 94.50 172 ILE A CA 1
ATOM 1406 C C . ILE A 1 172 ? -15.318 2.973 4.993 1.00 94.50 172 ILE A C 1
ATOM 1408 O O . ILE A 1 172 ? -16.504 3.187 4.749 1.00 94.50 172 ILE A O 1
ATOM 1412 N N . GLU A 1 173 ? -14.377 2.959 4.060 1.00 93.25 173 GLU A N 1
ATOM 1413 C CA . GLU A 1 173 ? -14.635 3.121 2.635 1.00 93.25 173 GLU A CA 1
ATOM 1414 C C . GLU A 1 173 ? -14.000 1.973 1.854 1.00 93.25 173 GLU A C 1
ATOM 1416 O O . GLU A 1 173 ? -12.863 1.590 2.128 1.00 93.25 173 GLU A O 1
ATOM 1421 N N . TYR A 1 174 ? -14.725 1.428 0.877 1.00 94.81 174 TYR A N 1
ATOM 1422 C CA . TYR A 1 174 ? -14.249 0.338 0.031 1.00 94.81 174 TYR A CA 1
ATOM 1423 C C . TYR A 1 174 ? -14.361 0.691 -1.453 1.00 94.81 174 TYR A C 1
ATOM 1425 O O . TYR A 1 174 ? -15.436 1.010 -1.960 1.00 94.81 174 TYR A O 1
ATOM 1433 N N . HIS A 1 175 ? -13.235 0.564 -2.150 1.00 93.00 175 HIS A N 1
ATOM 1434 C CA . HIS A 1 175 ? -13.067 0.845 -3.570 1.00 93.00 175 HIS A CA 1
ATOM 1435 C C . HIS A 1 175 ? -12.791 -0.454 -4.335 1.00 93.00 175 HIS A C 1
ATOM 1437 O O . HIS A 1 175 ? -11.638 -0.846 -4.541 1.00 93.00 175 HIS A O 1
ATOM 1443 N N . SER A 1 176 ? -13.846 -1.128 -4.801 1.00 95.06 176 SER A N 1
ATOM 1444 C CA . SER A 1 176 ? -13.744 -2.379 -5.585 1.00 95.06 176 SER A CA 1
ATOM 1445 C C . SER A 1 176 ? -13.058 -2.204 -6.950 1.00 95.06 176 SER A C 1
ATOM 1447 O O . SER A 1 176 ? -12.575 -3.151 -7.577 1.00 95.06 176 SER A O 1
ATOM 1449 N N . ASN A 1 177 ? -12.985 -0.965 -7.433 1.00 92.19 177 ASN A N 1
ATOM 1450 C CA . ASN A 1 177 ? -12.308 -0.594 -8.671 1.00 92.19 177 ASN A CA 1
ATOM 1451 C C . ASN A 1 177 ? -10.802 -0.320 -8.483 1.00 92.19 177 ASN A C 1
ATOM 1453 O O . ASN A 1 177 ? -10.131 -0.050 -9.484 1.00 92.19 177 ASN A O 1
ATOM 1457 N N . PHE A 1 178 ? -10.267 -0.443 -7.259 1.00 92.00 178 PHE A N 1
ATOM 1458 C CA . PHE A 1 178 ? -8.882 -0.113 -6.893 1.00 92.00 178 PHE A CA 1
ATOM 1459 C C . PHE A 1 178 ? -8.527 1.361 -7.114 1.00 92.00 178 PHE A C 1
ATOM 1461 O O . PHE A 1 178 ? -7.395 1.696 -7.475 1.00 92.00 178 PHE A O 1
ATOM 1468 N N . GLN A 1 179 ? -9.497 2.254 -6.946 1.00 87.94 179 GLN A N 1
ATOM 1469 C CA . GLN A 1 179 ? -9.226 3.680 -6.935 1.00 87.94 179 GLN A CA 1
ATOM 1470 C C . GLN A 1 179 ? -8.423 4.052 -5.683 1.00 87.94 179 GLN A C 1
ATOM 1472 O O . GLN A 1 179 ? -8.747 3.650 -4.568 1.00 87.94 179 GLN A O 1
ATOM 1477 N N . VAL A 1 180 ? -7.332 4.786 -5.894 1.00 76.81 180 VAL A N 1
ATOM 1478 C CA . VAL A 1 180 ? -6.494 5.342 -4.835 1.00 76.81 180 VAL A CA 1
ATOM 1479 C C . VAL A 1 180 ? -6.765 6.839 -4.792 1.00 76.81 180 VAL A C 1
ATOM 1481 O O . VAL A 1 180 ? -6.295 7.584 -5.654 1.00 76.81 180 VAL A O 1
ATOM 1484 N N . ASP A 1 181 ? -7.520 7.276 -3.792 1.00 69.62 181 ASP A N 1
ATOM 1485 C CA . ASP A 1 181 ? -7.799 8.695 -3.595 1.00 69.62 181 ASP A CA 1
ATOM 1486 C C . ASP A 1 181 ? -6.668 9.366 -2.814 1.00 69.62 181 ASP A C 1
ATOM 1488 O O . ASP A 1 181 ? -6.065 8.775 -1.910 1.00 69.62 181 ASP A O 1
ATOM 1492 N N . LEU A 1 182 ? -6.367 10.620 -3.148 1.00 63.81 182 LEU A N 1
ATOM 1493 C CA . LEU A 1 182 ? -5.542 11.461 -2.289 1.00 63.81 182 LEU A CA 1
ATOM 1494 C C . LEU A 1 182 ? -6.453 12.121 -1.249 1.00 63.81 182 LEU A C 1
ATOM 1496 O O . LEU A 1 182 ? -7.465 12.731 -1.605 1.00 63.81 182 LEU A O 1
ATOM 1500 N N . LEU A 1 183 ? -6.098 12.027 0.034 1.00 54.31 183 LEU A N 1
ATOM 1501 C CA . LEU A 1 183 ? -6.843 12.733 1.080 1.00 54.31 183 LEU A CA 1
ATOM 1502 C C . LEU A 1 183 ? -6.814 14.246 0.787 1.00 54.31 183 LEU A C 1
ATOM 1504 O O . LEU A 1 183 ? -5.755 14.804 0.497 1.00 54.31 183 LEU A O 1
ATOM 1508 N N . PHE A 1 184 ? -7.979 14.900 0.866 1.00 52.31 184 PHE A N 1
ATOM 1509 C CA . PHE A 1 184 ? -8.190 16.344 0.627 1.00 52.31 184 PHE A CA 1
ATOM 1510 C C . PHE A 1 184 ? -8.023 16.838 -0.819 1.00 52.31 184 PHE A C 1
ATOM 1512 O O . PHE A 1 184 ? -7.939 18.041 -1.063 1.00 52.31 184 PHE A O 1
ATOM 1519 N N . ALA A 1 185 ? -8.020 15.933 -1.792 1.00 52.62 185 ALA A N 1
ATOM 1520 C CA . ALA A 1 185 ? -7.765 16.249 -3.189 1.00 52.62 185 ALA A CA 1
ATOM 1521 C C . ALA A 1 185 ? -9.025 16.003 -4.037 1.00 52.62 185 ALA A C 1
ATOM 1523 O O . ALA A 1 185 ? -9.119 15.041 -4.788 1.00 52.62 185 ALA A O 1
ATOM 1524 N N . SER A 1 186 ? -10.010 16.900 -3.925 1.00 42.84 186 SER A N 1
ATOM 1525 C CA . SER A 1 186 ? -11.306 16.798 -4.622 1.00 42.84 186 SER A CA 1
ATOM 1526 C C . SER A 1 186 ? -11.234 16.916 -6.155 1.00 42.84 186 SER A C 1
ATOM 1528 O O . SER A 1 186 ? -12.252 16.765 -6.824 1.00 42.84 186 SER A O 1
ATOM 1530 N N . SER A 1 187 ? -10.056 17.197 -6.722 1.00 50.69 187 SER A N 1
ATOM 1531 C CA . SER A 1 187 ? -9.859 17.486 -8.150 1.00 50.69 187 SER A CA 1
ATOM 1532 C C . SER A 1 187 ? -8.710 16.720 -8.815 1.00 50.69 187 SER A C 1
ATOM 1534 O O . SER A 1 187 ? -8.420 16.966 -9.987 1.00 50.69 187 SER A O 1
ATOM 1536 N N . TYR A 1 188 ? -8.035 15.808 -8.108 1.00 55.50 188 TYR A N 1
ATOM 1537 C CA . TYR A 1 188 ? -6.939 15.048 -8.715 1.00 55.50 188 TYR A CA 1
ATOM 1538 C C . TYR A 1 188 ? -7.478 13.881 -9.551 1.00 55.50 188 TYR A C 1
ATOM 1540 O O . TYR A 1 188 ? -8.490 13.282 -9.187 1.00 55.50 188 TYR A O 1
ATOM 1548 N N . PRO A 1 189 ? -6.824 13.544 -10.679 1.00 55.97 189 PRO A N 1
ATOM 1549 C CA . PRO A 1 189 ? -7.255 12.432 -11.512 1.00 55.97 189 PRO A CA 1
ATOM 1550 C C . PRO A 1 189 ? -7.276 11.140 -10.694 1.00 55.97 189 PRO A C 1
ATOM 1552 O O . PRO A 1 189 ? -6.327 10.843 -9.966 1.00 55.97 189 PRO A O 1
ATOM 1555 N N . SER A 1 190 ? -8.355 10.370 -10.839 1.00 66.81 190 SER A N 1
ATOM 1556 C CA . SER A 1 190 ? -8.515 9.061 -10.208 1.00 66.81 190 SER A CA 1
ATOM 1557 C C . SER A 1 190 ? -7.335 8.162 -10.581 1.00 66.81 190 SER A C 1
ATOM 1559 O O . SER A 1 190 ? -7.179 7.784 -11.748 1.00 66.81 190 SER A O 1
ATOM 1561 N N . TYR A 1 191 ? -6.495 7.810 -9.611 1.00 79.19 191 TYR A N 1
ATOM 1562 C CA . TYR A 1 191 ? -5.404 6.874 -9.837 1.00 79.19 191 TYR A CA 1
ATOM 1563 C C . TYR A 1 191 ? -5.920 5.453 -9.650 1.00 79.19 191 TYR A C 1
ATOM 1565 O O . TYR A 1 191 ? -6.367 5.078 -8.568 1.00 79.19 191 TYR A O 1
ATOM 1573 N N . ASN A 1 192 ? -5.854 4.638 -10.702 1.00 88.50 192 ASN A N 1
ATOM 1574 C CA . ASN A 1 192 ? -6.169 3.223 -10.577 1.00 88.50 192 ASN A CA 1
ATOM 1575 C C . ASN A 1 192 ? -4.925 2.450 -10.123 1.00 88.50 192 ASN A C 1
ATOM 1577 O O . ASN A 1 192 ? -3.966 2.303 -10.890 1.00 88.50 192 ASN A O 1
ATOM 1581 N N . GLY A 1 193 ? -4.964 1.967 -8.883 1.00 90.00 193 GLY A N 1
ATOM 1582 C CA . GLY A 1 193 ? -3.906 1.207 -8.229 1.00 90.00 193 GLY A CA 1
ATOM 1583 C C . GLY A 1 193 ? -3.981 -0.299 -8.457 1.00 90.00 193 GLY A C 1
ATOM 1584 O O . GLY A 1 193 ? -3.339 -1.039 -7.721 1.00 90.00 193 GLY A O 1
ATOM 1585 N N . ARG A 1 194 ? -4.750 -0.800 -9.433 1.00 94.44 194 ARG A N 1
ATOM 1586 C CA . ARG A 1 194 ? -4.799 -2.242 -9.719 1.00 94.44 194 ARG A CA 1
ATOM 1587 C C . ARG A 1 194 ? -3.415 -2.741 -10.151 1.00 94.44 194 ARG A C 1
ATOM 1589 O O . ARG A 1 194 ? -2.881 -2.271 -11.160 1.00 94.44 194 ARG A O 1
ATOM 1596 N N . ILE A 1 195 ? -2.8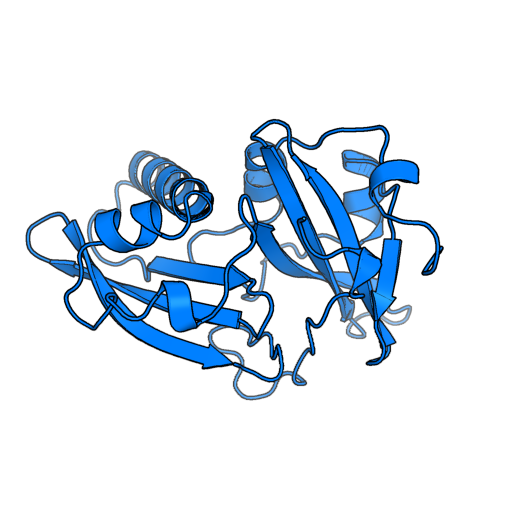52 -3.677 -9.394 1.00 95.81 195 ILE A N 1
ATOM 1597 C CA . ILE A 1 195 ? -1.606 -4.374 -9.729 1.00 95.81 195 ILE A CA 1
ATOM 1598 C C . ILE A 1 195 ? -1.877 -5.482 -10.751 1.00 95.81 195 ILE A C 1
ATOM 1600 O O . ILE A 1 195 ? -3.022 -5.864 -10.996 1.00 95.81 195 ILE A O 1
ATOM 1604 N N . LEU A 1 196 ? -0.823 -5.982 -11.389 1.00 96.19 196 LEU A N 1
ATOM 1605 C CA . LEU A 1 196 ? -0.901 -7.187 -12.206 1.00 96.19 196 LEU A CA 1
ATOM 1606 C C . LEU A 1 196 ? -1.147 -8.400 -11.302 1.00 96.19 196 LEU A C 1
ATOM 1608 O O . LEU A 1 196 ? -0.535 -8.513 -10.244 1.00 96.19 196 LEU A O 1
ATOM 1612 N N . ASP A 1 197 ? -1.977 -9.343 -11.753 1.00 94.94 197 ASP A N 1
ATOM 1613 C CA . ASP A 1 197 ? -2.327 -10.541 -10.971 1.00 94.94 197 ASP A CA 1
ATOM 1614 C C . ASP A 1 197 ? -1.090 -11.366 -10.564 1.00 94.94 197 ASP A C 1
ATOM 1616 O O . ASP A 1 197 ? -1.088 -12.016 -9.522 1.00 94.94 197 ASP A O 1
ATOM 1620 N N . ILE A 1 198 ? -0.012 -11.299 -11.357 1.00 95.69 198 ILE A N 1
ATOM 1621 C CA . ILE A 1 198 ? 1.264 -11.984 -11.087 1.00 95.69 198 ILE A CA 1
ATOM 1622 C C . ILE A 1 198 ? 2.000 -11.434 -9.855 1.00 95.69 198 ILE A C 1
ATOM 1624 O O . ILE A 1 198 ? 2.909 -12.089 -9.345 1.00 95.69 198 ILE A O 1
ATOM 1628 N N . ASP A 1 199 ? 1.637 -10.226 -9.420 1.00 96.12 199 ASP A N 1
ATOM 1629 C CA . ASP A 1 199 ? 2.257 -9.510 -8.306 1.00 96.12 199 ASP A CA 1
ATOM 1630 C C . ASP A 1 199 ? 1.420 -9.566 -7.027 1.00 96.12 199 ASP A C 1
ATOM 1632 O O . ASP A 1 199 ? 1.876 -9.090 -5.991 1.00 96.12 199 ASP A O 1
ATOM 1636 N N . ALA A 1 200 ? 0.221 -10.156 -7.074 1.00 93.06 200 ALA A N 1
ATOM 1637 C CA . ALA A 1 200 ? -0.576 -10.369 -5.878 1.00 93.06 200 ALA A CA 1
ATOM 1638 C C . ALA A 1 200 ? 0.174 -11.282 -4.898 1.00 93.06 200 ALA A C 1
ATOM 1640 O O . ALA A 1 200 ? 0.710 -12.330 -5.281 1.00 93.06 200 ALA A O 1
ATOM 1641 N N . ILE A 1 201 ? 0.180 -10.895 -3.621 1.00 90.81 201 ILE A N 1
ATOM 1642 C CA . ILE A 1 201 ? 0.716 -11.737 -2.555 1.00 90.81 201 ILE A CA 1
ATOM 1643 C C . ILE A 1 201 ? -0.014 -13.090 -2.561 1.00 90.81 201 ILE A C 1
ATOM 1645 O O . ILE A 1 201 ? -1.242 -13.154 -2.695 1.00 90.81 201 ILE A O 1
ATOM 1649 N N . GLN A 1 202 ? 0.770 -14.168 -2.511 1.00 81.62 202 GLN A N 1
ATOM 1650 C CA . GLN A 1 202 ? 0.284 -15.547 -2.604 1.00 81.62 202 GLN A CA 1
ATOM 1651 C C . GLN A 1 202 ? -0.001 -16.127 -1.231 1.00 81.62 202 GLN A C 1
ATOM 1653 O O . GLN A 1 202 ? 0.866 -15.949 -0.347 1.00 81.62 202 GLN A O 1
#

pLDDT: mean 86.24, std 13.68, range [42.84, 98.56]

Sequence (202 aa):
MDNKTPYKELITKTMDVNAFLDKCYDVRTVGGMMPNPQTLSAIDEDYGVECLRRNKSGNYYSVHKLKQGGLLYIFYRLNTYQSNGFYDVFGWFVTQKKLSYKDFSTISKGSPYEDVEAVDPAADIYEQKLLSYLEKTSKQTSIFFVTRHYLTDGIITMNYEFVNGKHVVYYIEYHSNFQVDLLFASSYPSYNGRILDIDAIQ

Secondary structure (DSSP, 8-state):
--SSS-HHHH---EE-HHHHHHHH--TT-TTS--SSPPBHHHHHHHH---EEEE-TTS-EEEEEEETTSSEEEEEEEEE-SSTT-EEEEEEEEEESS---GGGGTT--TT-BHHHHHHH-TTHHHHHHHHHHHHHHH---S---EEEEEE-SS-EEEEEEEEETTEEEEEEEEEETT-EEPPTT-TTS--EE-PPPGGGS--

Radius of gyration: 16.59 Å; chains: 1; bounding box: 37×37×44 Å

Foldseek 3Di:
DDQPDFPVVQAPDADAVVVVCVVQPDQQWQQADDPDFAFPVNCCVPGNQRAWDADPVRWIWTWHAHPVAFIKIWTWDWDPPDPVTTTTGRHMATARDAAAPVLCVVADFFAFLVVVCVSGVSSVVQVVVVVVVCVVPVPPADRFGKDWHQHPQEIKIFTWHQDPNGTTTHDIDTGSQHFDDTPPCPDDPTDRPDGRPSHRDD